Protein AF-A0A0S6XP53-F1 (afdb_monomer)

Mean predicted aligned error: 8.86 Å

Nearest PDB structures (foldseek):
  3esl-assembly2_B  TM=2.138E-01  e=2.787E+00  Saccharomyces cerevisiae
  3esl-assembly1_A  TM=2.179E-01  e=8.147E+00  Saccharomyces cerevisiae

Structure (mmCIF, N/CA/C/O backbone):
data_AF-A0A0S6XP53-F1
#
_entry.id   AF-A0A0S6XP53-F1
#
loop_
_atom_site.group_PDB
_atom_site.id
_atom_site.type_symbol
_atom_site.label_atom_id
_atom_site.label_alt_id
_atom_site.label_comp_id
_atom_site.label_asym_id
_atom_site.label_entity_id
_atom_site.label_seq_id
_atom_site.pdbx_PDB_ins_code
_atom_site.Cartn_x
_atom_site.Cartn_y
_atom_site.Cartn_z
_atom_site.occupancy
_atom_site.B_iso_or_equiv
_atom_site.auth_seq_id
_atom_site.auth_comp_id
_atom_site.auth_asym_id
_atom_site.auth_atom_id
_atom_site.pdbx_PDB_model_num
ATOM 1 N N . MET A 1 1 ? 25.745 11.189 -12.627 1.00 38.62 1 MET A N 1
ATOM 2 C CA . MET A 1 1 ? 24.618 11.029 -11.679 1.00 38.62 1 MET A CA 1
ATOM 3 C C . MET A 1 1 ? 23.789 12.317 -11.599 1.00 38.62 1 MET A C 1
ATOM 5 O O . MET A 1 1 ? 23.720 12.931 -10.546 1.00 38.62 1 MET A O 1
ATOM 9 N N . ALA A 1 2 ? 23.187 12.758 -12.709 1.00 33.94 2 ALA A N 1
ATOM 10 C CA . ALA A 1 2 ? 22.422 14.015 -12.768 1.00 33.94 2 ALA A CA 1
ATOM 11 C C . ALA A 1 2 ? 21.015 13.851 -13.392 1.00 33.94 2 ALA A C 1
ATOM 13 O O . ALA A 1 2 ? 20.334 14.842 -13.619 1.00 33.94 2 ALA A O 1
ATOM 14 N N . GLY A 1 3 ? 20.572 12.615 -13.671 1.00 41.78 3 GLY A N 1
ATOM 15 C CA . GLY A 1 3 ? 19.305 12.324 -14.363 1.00 41.78 3 GLY A CA 1
ATOM 16 C C . GLY A 1 3 ? 18.117 11.960 -13.462 1.00 41.78 3 GLY A C 1
ATOM 17 O O . GLY A 1 3 ? 16.976 12.075 -13.895 1.00 41.78 3 GLY A O 1
ATOM 18 N N . LEU A 1 4 ? 18.348 11.600 -12.193 1.00 48.84 4 LEU A N 1
ATOM 19 C CA . LEU A 1 4 ? 17.307 11.313 -11.185 1.00 48.84 4 LEU A CA 1
ATOM 20 C C . LEU A 1 4 ? 16.672 12.599 -10.607 1.00 48.84 4 LEU A C 1
ATOM 22 O O . LEU A 1 4 ? 16.323 12.673 -9.429 1.00 48.84 4 LEU A O 1
ATOM 26 N N . LEU A 1 5 ? 16.5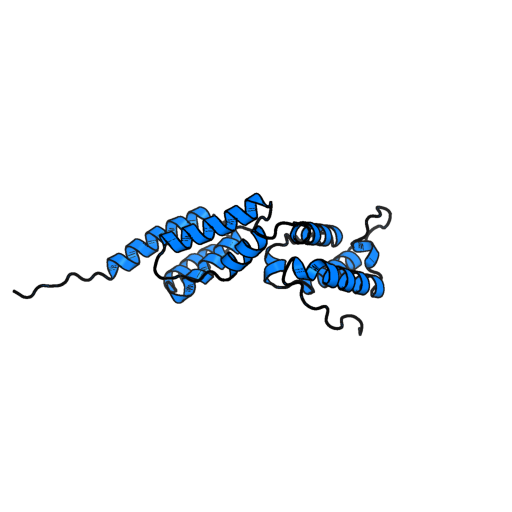51 13.648 -11.423 1.00 51.62 5 LEU A N 1
ATOM 27 C CA . LEU A 1 5 ? 15.902 14.902 -11.050 1.00 51.62 5 LEU A CA 1
ATOM 28 C C . LEU A 1 5 ? 14.385 14.676 -10.938 1.00 51.62 5 LEU A C 1
ATOM 30 O O . LEU A 1 5 ? 13.664 14.673 -11.929 1.00 51.62 5 LEU A O 1
ATOM 34 N N . ALA A 1 6 ? 13.947 14.453 -9.696 1.00 69.31 6 ALA A N 1
ATOM 35 C CA . ALA A 1 6 ? 12.596 14.634 -9.161 1.00 69.31 6 ALA A CA 1
ATOM 36 C C . ALA A 1 6 ? 11.434 14.146 -10.048 1.00 69.31 6 ALA A C 1
ATOM 38 O O . ALA A 1 6 ? 10.573 14.928 -10.449 1.00 69.31 6 ALA A O 1
ATOM 39 N N . ILE A 1 7 ? 11.349 12.836 -10.295 1.00 80.31 7 ILE A N 1
ATOM 40 C CA . ILE A 1 7 ? 10.066 12.251 -10.704 1.00 80.31 7 ILE A CA 1
ATOM 41 C C . ILE A 1 7 ? 9.092 12.469 -9.537 1.00 80.31 7 ILE A C 1
ATOM 43 O O . ILE A 1 7 ? 9.325 11.962 -8.434 1.00 80.31 7 ILE A O 1
ATOM 47 N N . GLU A 1 8 ? 8.035 13.256 -9.762 1.00 86.50 8 GLU A N 1
ATOM 48 C CA . GLU A 1 8 ? 6.941 13.409 -8.797 1.00 86.50 8 GLU A CA 1
ATOM 49 C C . GLU A 1 8 ? 6.426 12.020 -8.404 1.00 86.50 8 GLU A C 1
ATOM 51 O O . GLU A 1 8 ? 6.322 11.130 -9.247 1.00 86.50 8 GLU A O 1
ATOM 56 N N . LYS A 1 9 ? 6.139 11.798 -7.117 1.00 91.62 9 LYS A N 1
ATOM 57 C CA . LYS A 1 9 ? 5.668 10.481 -6.673 1.00 91.62 9 LYS A CA 1
ATOM 58 C C . LYS A 1 9 ? 4.311 10.174 -7.307 1.00 91.62 9 LYS A C 1
ATOM 60 O O . LYS A 1 9 ? 3.441 11.038 -7.284 1.00 91.62 9 LYS A O 1
ATOM 65 N N . LEU A 1 10 ? 4.111 8.945 -7.785 1.00 91.31 10 LEU A N 1
ATOM 66 C CA . LEU A 1 10 ? 2.784 8.448 -8.160 1.00 91.31 10 LEU A CA 1
ATOM 67 C C . LEU A 1 10 ? 1.922 8.390 -6.900 1.00 91.31 10 LEU A C 1
ATOM 69 O O . LEU A 1 10 ? 2.225 7.580 -6.019 1.00 91.31 10 LEU A O 1
ATOM 73 N N . LYS A 1 11 ? 0.905 9.251 -6.782 1.00 88.62 11 LYS A N 1
ATOM 74 C CA . LYS A 1 11 ? 0.017 9.260 -5.609 1.00 88.62 11 LYS A CA 1
ATOM 75 C C . LYS A 1 11 ? -1.201 8.387 -5.841 1.00 88.62 11 LYS A C 1
ATOM 77 O O . LYS A 1 11 ? -1.562 7.637 -4.945 1.00 88.62 11 LYS A O 1
ATOM 82 N N . GLY A 1 12 ? -1.747 8.429 -7.052 1.00 88.12 12 GLY A N 1
ATOM 83 C CA . GLY A 1 12 ? -2.920 7.654 -7.421 1.00 88.12 12 GLY A CA 1
ATOM 84 C C . GLY A 1 12 ? -3.038 7.398 -8.923 1.00 88.12 12 GLY A C 1
ATOM 85 O O . GLY A 1 12 ? -2.188 7.824 -9.709 1.00 88.12 12 GLY A O 1
ATOM 86 N N . PRO A 1 13 ? -4.103 6.698 -9.340 1.00 88.81 13 PRO A N 1
ATOM 87 C CA . PRO A 1 13 ? -4.385 6.396 -10.743 1.00 88.81 13 PRO A CA 1
ATOM 88 C C . PRO A 1 13 ? -4.496 7.624 -11.652 1.00 88.81 13 PRO A C 1
ATOM 90 O O . PRO A 1 13 ? -4.096 7.548 -12.810 1.00 88.81 13 PRO A O 1
ATOM 93 N N . ASP A 1 14 ? -4.967 8.760 -11.134 1.00 87.94 14 ASP A N 1
ATOM 94 C CA . ASP A 1 14 ? -5.104 10.001 -11.910 1.00 87.94 14 ASP A CA 1
ATOM 95 C C . ASP A 1 14 ? -3.752 10.550 -12.398 1.00 87.94 14 ASP A C 1
ATOM 97 O O . ASP A 1 14 ? -3.655 11.127 -13.483 1.00 87.94 14 ASP A O 1
ATOM 101 N N . ASP A 1 15 ? -2.678 10.305 -11.643 1.00 88.69 15 ASP A N 1
ATOM 102 C CA . ASP A 1 15 ? -1.323 10.740 -11.993 1.00 88.69 15 ASP A CA 1
ATOM 103 C C . ASP A 1 15 ? -0.672 9.838 -13.057 1.00 88.69 15 ASP A C 1
ATOM 105 O O . ASP A 1 15 ? 0.328 10.215 -13.681 1.00 88.69 15 ASP A O 1
ATOM 109 N N . TRP A 1 16 ? -1.215 8.634 -13.276 1.00 90.94 16 TRP A N 1
ATOM 110 C CA . TRP A 1 16 ? -0.581 7.575 -14.064 1.00 90.94 16 TRP A CA 1
ATOM 111 C C . TRP A 1 16 ? -0.181 7.984 -15.486 1.00 90.94 16 TRP A C 1
ATOM 113 O O . TRP A 1 16 ? 0.953 7.682 -15.874 1.00 90.94 16 TRP A O 1
ATOM 123 N N . PRO A 1 17 ? -1.018 8.673 -16.290 1.00 90.38 17 PRO A N 1
ATOM 124 C CA . PRO A 1 17 ? -0.651 9.000 -17.667 1.00 90.38 17 PRO A CA 1
ATOM 125 C C . PRO A 1 17 ? 0.613 9.863 -17.753 1.00 90.38 17 PRO A C 1
ATOM 127 O O . PRO A 1 17 ? 1.509 9.568 -18.542 1.00 90.38 17 PRO A O 1
ATOM 130 N N . LYS A 1 18 ? 0.721 10.892 -16.902 1.00 91.06 18 LYS A N 1
ATOM 131 C CA . LYS A 1 18 ? 1.890 11.784 -16.848 1.00 91.06 18 LYS A CA 1
ATOM 132 C C . LYS A 1 18 ? 3.078 11.084 -16.186 1.00 91.06 18 LYS A C 1
ATOM 134 O O . LYS A 1 18 ? 4.191 11.123 -16.708 1.00 91.06 18 LYS A O 1
ATOM 139 N N . TRP A 1 19 ? 2.843 10.423 -15.055 1.00 93.19 19 TRP A N 1
ATOM 140 C CA . TRP A 1 19 ? 3.888 9.755 -14.282 1.00 93.19 19 TRP A CA 1
ATOM 141 C C . TRP A 1 19 ? 4.571 8.638 -15.076 1.00 93.19 19 TRP A C 1
ATOM 143 O O . TRP A 1 19 ? 5.800 8.568 -15.127 1.00 93.19 19 TRP A O 1
ATOM 153 N N . SER A 1 20 ? 3.787 7.799 -15.758 1.00 92.94 20 SER A N 1
ATOM 154 C CA . SER A 1 20 ? 4.319 6.664 -16.517 1.00 92.94 20 SER A CA 1
ATOM 155 C C . SER A 1 20 ? 5.227 7.110 -17.665 1.00 92.94 20 SER A C 1
ATOM 157 O O . SER A 1 20 ? 6.262 6.487 -17.898 1.00 92.94 20 SER A O 1
ATOM 159 N N . GLN A 1 21 ? 4.917 8.231 -18.325 1.00 91.75 21 GLN A N 1
ATOM 160 C CA . GLN A 1 21 ? 5.786 8.826 -19.345 1.00 91.75 21 GLN A CA 1
ATOM 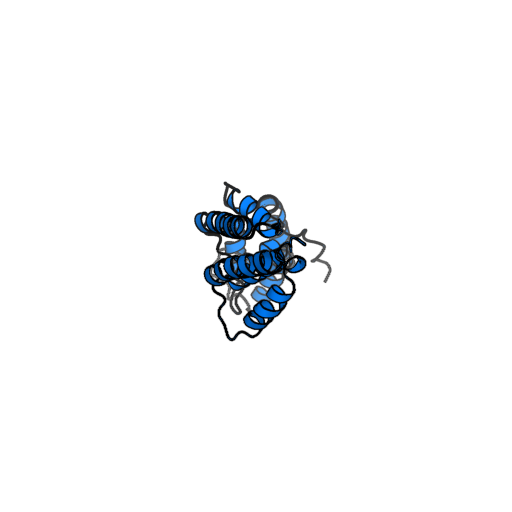161 C C . GLN A 1 21 ? 7.111 9.329 -18.758 1.00 91.75 21 GLN A C 1
ATOM 163 O O . GLN A 1 21 ? 8.168 9.120 -19.356 1.00 91.75 21 GLN A O 1
ATOM 168 N N . LEU A 1 22 ? 7.080 9.965 -17.580 1.00 92.19 22 LEU A N 1
ATOM 169 C CA . LEU A 1 22 ? 8.286 10.461 -16.908 1.00 92.19 22 LEU A CA 1
ATOM 170 C C . LEU A 1 22 ? 9.214 9.317 -16.491 1.00 92.19 22 LEU A C 1
ATOM 172 O O . LEU A 1 22 ? 10.417 9.384 -16.747 1.00 92.19 22 LEU A O 1
ATOM 176 N N . VAL A 1 23 ? 8.664 8.244 -15.917 1.00 92.88 23 VAL A N 1
ATOM 177 C CA . VAL A 1 23 ? 9.454 7.066 -15.532 1.00 92.88 23 VAL A CA 1
ATOM 178 C C . VAL A 1 23 ? 10.010 6.343 -16.753 1.00 92.88 23 VAL A C 1
ATOM 180 O O . VAL A 1 23 ? 11.190 6.003 -16.761 1.00 92.88 23 VAL A O 1
ATOM 183 N N . GLN A 1 24 ? 9.218 6.164 -17.815 1.00 92.25 24 GLN A N 1
ATOM 184 C CA . GLN A 1 24 ? 9.717 5.592 -19.071 1.00 92.25 24 GLN A CA 1
ATOM 185 C C . GLN A 1 24 ? 10.878 6.406 -19.641 1.00 92.25 24 GLN A C 1
ATOM 187 O O . GLN A 1 24 ? 11.891 5.834 -20.039 1.00 92.25 24 GLN A O 1
ATOM 192 N N . ARG A 1 25 ? 10.769 7.739 -19.639 1.00 91.00 25 ARG A N 1
ATOM 193 C CA . ARG A 1 25 ? 11.849 8.620 -20.090 1.00 91.00 25 ARG A CA 1
ATOM 194 C C . ARG A 1 25 ? 13.097 8.483 -19.219 1.00 91.00 25 ARG A C 1
ATOM 196 O O . ARG A 1 25 ? 14.189 8.410 -19.770 1.00 91.00 25 ARG A O 1
ATOM 203 N N . ALA A 1 26 ? 12.947 8.419 -17.897 1.00 90.31 26 ALA A N 1
ATOM 204 C CA . ALA A 1 26 ? 14.072 8.224 -16.984 1.00 90.31 26 ALA A CA 1
ATOM 205 C C . ALA A 1 26 ? 14.778 6.882 -17.231 1.00 90.31 26 ALA A C 1
ATOM 207 O O . ALA A 1 26 ? 15.997 6.847 -17.369 1.00 90.31 26 ALA A O 1
ATOM 208 N N . LEU A 1 27 ? 14.017 5.794 -17.386 1.00 91.38 27 LEU A N 1
ATOM 209 C CA . LEU A 1 27 ? 14.572 4.481 -17.716 1.00 91.38 27 LEU A CA 1
ATOM 210 C C . LEU A 1 27 ? 15.287 4.490 -19.071 1.00 91.38 27 LEU A C 1
ATOM 212 O O . LEU A 1 27 ? 16.364 3.919 -19.187 1.00 91.38 27 LEU A O 1
ATOM 216 N N . LEU A 1 28 ? 14.736 5.158 -20.089 1.00 90.56 28 LEU A N 1
ATOM 217 C CA . LEU A 1 28 ? 15.384 5.282 -21.400 1.00 90.56 28 LEU A CA 1
ATOM 218 C C . LEU A 1 28 ? 16.710 6.048 -21.329 1.00 90.56 28 LEU A C 1
ATOM 220 O O . LEU A 1 28 ? 17.678 5.624 -21.953 1.00 90.56 28 LEU A O 1
ATOM 224 N N . VAL A 1 29 ? 16.769 7.141 -20.562 1.00 89.56 29 VAL A N 1
ATOM 225 C CA . VAL A 1 29 ? 18.002 7.926 -20.360 1.00 89.56 29 VAL A CA 1
ATOM 226 C C . VAL A 1 29 ? 19.091 7.094 -19.680 1.00 89.56 29 VAL A C 1
ATOM 228 O O . VAL A 1 29 ? 20.259 7.216 -20.036 1.00 89.56 29 VAL A O 1
ATOM 231 N N . GLU A 1 30 ? 18.712 6.216 -18.753 1.00 88.38 30 GLU A N 1
ATOM 232 C CA . GLU A 1 30 ? 19.632 5.308 -18.057 1.00 88.38 30 GLU A CA 1
ATOM 233 C C . GLU A 1 30 ? 19.926 4.013 -18.851 1.00 88.38 30 GLU A C 1
ATOM 235 O O . GLU A 1 30 ? 20.635 3.138 -18.363 1.00 88.38 30 GLU A O 1
ATOM 240 N N . GLY A 1 31 ? 19.382 3.850 -20.068 1.00 88.00 31 GLY A N 1
ATOM 241 C CA . GLY A 1 31 ? 19.543 2.634 -20.884 1.00 88.00 31 GLY A CA 1
ATOM 242 C C . GLY A 1 31 ? 18.711 1.425 -20.419 1.00 88.00 31 GLY A C 1
ATOM 243 O O . GLY A 1 31 ? 18.805 0.341 -20.990 1.00 88.00 31 GLY A O 1
ATOM 244 N N . LEU A 1 32 ? 17.838 1.615 -19.430 1.00 90.62 32 LEU A N 1
ATOM 245 C CA . LEU A 1 32 ? 17.025 0.599 -18.749 1.00 90.62 32 LEU A CA 1
ATOM 246 C C . LEU A 1 32 ? 15.618 0.425 -19.346 1.00 90.62 32 LEU A C 1
ATOM 248 O O . LEU A 1 32 ? 14.775 -0.274 -18.786 1.00 90.62 32 LEU A O 1
ATOM 252 N N . GLY A 1 33 ? 15.317 1.065 -20.480 1.00 87.88 33 GLY A N 1
ATOM 253 C CA . GLY A 1 33 ? 13.997 0.960 -21.119 1.00 87.88 33 GLY A CA 1
ATOM 254 C C . GLY A 1 33 ? 13.612 -0.476 -21.504 1.00 87.88 33 GLY A C 1
ATOM 255 O O . GLY A 1 33 ? 12.426 -0.809 -21.550 1.00 87.88 33 GLY A O 1
ATOM 256 N N . HIS A 1 34 ? 14.606 -1.338 -21.733 1.00 87.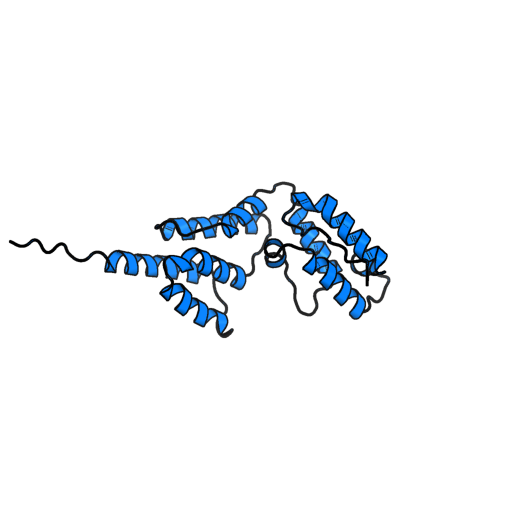50 34 HIS A N 1
ATOM 257 C CA . HIS A 1 34 ? 14.414 -2.752 -22.044 1.00 87.50 34 HIS A CA 1
ATOM 258 C C . HIS A 1 34 ? 13.787 -3.533 -20.871 1.00 87.50 34 HIS A C 1
ATOM 260 O O . HIS A 1 34 ? 12.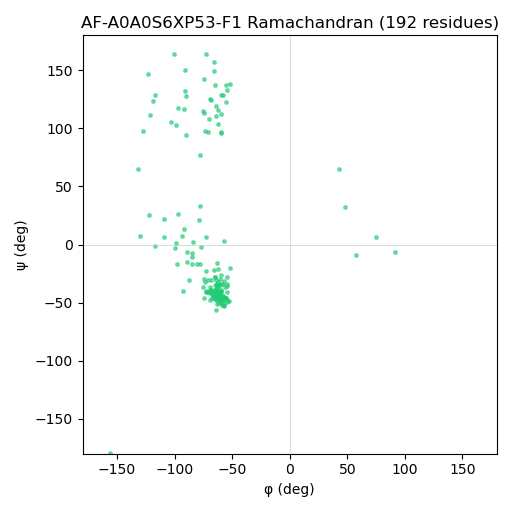893 -4.340 -21.117 1.00 87.50 34 HIS A O 1
ATOM 266 N N . CYS A 1 35 ? 14.112 -3.188 -19.616 1.00 88.81 35 CYS A N 1
ATOM 267 C CA . CYS A 1 35 ? 13.627 -3.876 -18.408 1.00 88.81 35 CYS A CA 1
ATOM 268 C C . CYS A 1 35 ? 12.099 -3.792 -18.207 1.00 88.81 35 CYS A C 1
ATOM 270 O O . CYS A 1 35 ? 11.524 -4.535 -17.416 1.00 88.81 35 CYS A O 1
ATOM 272 N N . ILE A 1 36 ? 11.410 -2.875 -18.899 1.00 88.44 36 ILE A N 1
ATOM 273 C CA . ILE A 1 36 ? 9.938 -2.761 -18.883 1.00 88.44 36 ILE A CA 1
ATOM 274 C C . ILE A 1 36 ? 9.297 -3.005 -20.257 1.00 88.44 36 ILE A C 1
ATOM 276 O O . ILE A 1 36 ? 8.067 -2.967 -20.390 1.00 88.44 36 ILE A O 1
ATOM 280 N N . ALA A 1 37 ? 10.106 -3.255 -21.290 1.00 83.50 37 ALA A N 1
ATOM 281 C CA . ALA A 1 37 ? 9.642 -3.443 -22.655 1.00 83.50 37 ALA A CA 1
ATOM 282 C C . ALA A 1 37 ? 8.926 -4.792 -22.843 1.00 83.50 37 ALA A C 1
ATOM 284 O O . ALA A 1 37 ? 8.987 -5.711 -22.024 1.00 83.50 37 ALA A O 1
ATOM 285 N N . ARG A 1 38 ? 8.181 -4.917 -23.950 1.00 61.62 38 ARG A N 1
ATOM 286 C CA . ARG A 1 38 ? 7.435 -6.146 -24.265 1.00 61.62 38 ARG A CA 1
ATOM 287 C C . ARG A 1 38 ? 8.290 -7.259 -24.887 1.00 61.62 38 ARG A C 1
ATOM 289 O O . ARG A 1 38 ? 7.817 -8.397 -24.881 1.00 61.62 38 ARG A O 1
ATOM 296 N N . SER A 1 39 ? 9.486 -6.957 -25.394 1.00 54.66 39 SER A N 1
ATOM 297 C CA . SER A 1 39 ? 10.268 -7.901 -26.202 1.00 54.66 39 SER A CA 1
ATOM 298 C C . SER A 1 39 ? 10.921 -9.021 -25.384 1.00 54.66 39 SER A C 1
ATOM 300 O O . SER A 1 39 ? 11.381 -8.762 -24.278 1.00 54.66 39 SER A O 1
ATOM 302 N N . PRO A 1 40 ? 10.978 -10.254 -25.923 1.00 46.41 40 PRO A N 1
ATOM 303 C CA . PRO A 1 40 ? 11.541 -11.429 -25.254 1.00 46.41 40 PRO A CA 1
ATOM 304 C C . PRO A 1 40 ? 13.039 -11.658 -25.540 1.00 46.41 40 PRO A C 1
ATOM 306 O O . PRO A 1 40 ? 13.528 -12.758 -25.326 1.00 46.41 40 PRO A O 1
ATOM 309 N N . THR A 1 41 ? 13.756 -10.682 -26.102 1.00 51.53 41 THR A N 1
ATOM 310 C CA . THR A 1 41 ? 15.024 -10.937 -26.816 1.00 51.53 41 THR A CA 1
ATOM 311 C C . THR A 1 41 ? 16.287 -10.448 -26.113 1.00 51.53 41 THR A C 1
ATOM 313 O O . THR A 1 41 ? 17.352 -10.495 -26.719 1.00 51.53 41 THR A O 1
ATOM 316 N N . VAL A 1 42 ? 16.197 -9.950 -24.883 1.00 55.94 42 VAL A N 1
ATOM 317 C CA . VAL A 1 42 ? 17.373 -9.507 -24.128 1.00 55.94 42 VAL A CA 1
ATOM 318 C C . VAL A 1 42 ? 17.441 -10.363 -22.873 1.00 55.94 42 VAL A C 1
ATOM 320 O O . VAL A 1 42 ? 16.458 -10.438 -22.141 1.00 55.94 42 VAL A O 1
ATOM 323 N N . ASP A 1 43 ? 18.569 -11.042 -22.660 1.00 56.19 43 ASP A N 1
ATOM 324 C CA . ASP A 1 43 ? 18.923 -11.542 -21.332 1.00 56.19 43 ASP A CA 1
ATOM 325 C C . ASP A 1 43 ? 19.012 -10.314 -20.426 1.00 56.19 43 ASP A C 1
ATOM 327 O O . ASP A 1 43 ? 20.002 -9.579 -20.451 1.00 56.19 43 ASP A O 1
ATOM 331 N N . ASP A 1 44 ? 17.925 -10.027 -19.708 1.00 61.06 44 ASP A N 1
ATOM 332 C CA . ASP A 1 44 ? 17.862 -8.896 -18.795 1.00 61.06 44 ASP A CA 1
ATOM 333 C C . ASP A 1 44 ? 18.956 -9.099 -17.740 1.00 61.06 44 ASP A C 1
ATOM 335 O O . ASP A 1 44 ? 18.916 -10.027 -16.926 1.00 61.06 44 ASP A O 1
ATOM 339 N N . SER A 1 45 ? 19.974 -8.238 -17.772 1.00 75.56 45 SER A N 1
ATOM 340 C CA . SER A 1 45 ? 21.006 -8.210 -16.744 1.00 75.56 45 SER A CA 1
ATOM 341 C C . SER A 1 45 ? 20.324 -8.029 -15.389 1.00 75.56 45 SER A C 1
ATOM 343 O O . SER A 1 45 ? 19.632 -7.034 -15.172 1.00 75.56 45 SER A O 1
ATOM 345 N N . ALA A 1 46 ? 20.542 -8.957 -14.452 1.00 82.00 46 ALA A N 1
ATOM 346 C CA . ALA A 1 46 ? 19.956 -8.881 -13.109 1.00 82.00 46 ALA A CA 1
ATOM 347 C C . ALA A 1 46 ? 20.277 -7.547 -12.403 1.00 82.00 46 ALA A C 1
ATOM 349 O O . ALA A 1 46 ? 19.498 -7.063 -11.584 1.00 82.00 46 ALA A O 1
ATOM 350 N N . LEU A 1 47 ? 21.412 -6.926 -12.745 1.00 85.00 47 LEU A N 1
ATOM 351 C CA . LEU A 1 47 ? 21.798 -5.610 -12.246 1.00 85.00 47 LEU A CA 1
ATOM 352 C C . LEU A 1 47 ? 20.943 -4.479 -12.839 1.00 85.00 47 LEU A C 1
ATOM 354 O O . LEU A 1 47 ? 20.594 -3.541 -12.122 1.00 85.00 47 LEU A O 1
ATOM 358 N N . ASP A 1 48 ? 20.627 -4.545 -14.130 1.00 89.25 48 ASP A N 1
ATOM 359 C CA . ASP A 1 48 ? 19.818 -3.529 -14.807 1.00 89.25 48 ASP A CA 1
ATOM 360 C C . ASP A 1 48 ? 18.354 -3.632 -14.381 1.00 89.25 48 ASP A C 1
ATOM 362 O O . ASP A 1 48 ? 17.735 -2.615 -14.062 1.00 89.25 48 ASP A O 1
ATOM 366 N N . ASP A 1 49 ? 17.843 -4.855 -14.234 1.00 88.00 49 ASP A N 1
ATOM 367 C CA . ASP A 1 49 ? 16.511 -5.101 -13.688 1.00 88.00 49 ASP A CA 1
ATOM 368 C C . ASP A 1 49 ? 16.391 -4.591 -12.237 1.00 88.00 49 ASP A C 1
ATOM 370 O O . ASP A 1 49 ? 15.451 -3.861 -11.912 1.00 88.00 49 ASP A O 1
ATOM 374 N N . ALA A 1 50 ? 17.399 -4.834 -11.387 1.00 88.38 50 ALA A N 1
ATOM 375 C CA . ALA A 1 50 ? 17.456 -4.292 -10.025 1.00 88.38 50 ALA A CA 1
ATOM 376 C C . ALA A 1 50 ? 17.460 -2.752 -9.984 1.00 88.38 50 ALA A C 1
ATOM 378 O O . ALA A 1 50 ? 16.773 -2.142 -9.157 1.00 88.38 50 ALA A O 1
ATOM 379 N N . LYS A 1 51 ? 18.201 -2.096 -10.887 1.00 90.44 51 LYS A N 1
ATOM 380 C CA . LYS A 1 51 ? 18.199 -0.627 -10.998 1.00 90.44 51 LYS A CA 1
ATOM 381 C C . LYS A 1 51 ? 16.849 -0.102 -11.477 1.00 90.44 51 LYS A C 1
ATOM 383 O O . LYS A 1 51 ? 16.338 0.865 -10.910 1.00 90.44 51 LYS A O 1
ATOM 388 N N . ALA A 1 52 ? 16.261 -0.734 -12.490 1.00 91.00 52 ALA A N 1
ATOM 389 C CA . ALA A 1 52 ? 14.960 -0.349 -13.020 1.00 91.00 52 ALA A CA 1
ATOM 390 C C . ALA A 1 52 ? 13.864 -0.492 -11.954 1.00 91.00 52 ALA A C 1
ATOM 392 O O . ALA A 1 52 ? 13.073 0.433 -11.758 1.00 91.00 52 ALA A O 1
ATOM 393 N N . LEU A 1 53 ? 13.869 -1.596 -11.200 1.00 90.81 53 LEU A N 1
ATOM 394 C CA . LEU A 1 53 ? 13.005 -1.802 -10.037 1.00 90.81 53 LEU A CA 1
ATOM 395 C C . LEU A 1 53 ? 13.139 -0.677 -9.022 1.00 90.81 53 LEU A C 1
ATOM 397 O O . LEU A 1 53 ? 12.127 -0.122 -8.596 1.00 90.81 53 LEU A O 1
ATOM 401 N N . LEU A 1 54 ? 14.369 -0.317 -8.649 1.00 89.12 54 LEU A N 1
ATOM 402 C CA . LEU A 1 54 ? 14.614 0.743 -7.679 1.00 89.12 54 LEU A CA 1
ATOM 403 C C . LEU A 1 54 ? 14.061 2.088 -8.165 1.00 89.12 54 LEU A C 1
ATOM 405 O O . LEU A 1 54 ? 13.413 2.793 -7.391 1.00 89.12 54 LEU A O 1
ATOM 409 N N . ILE A 1 55 ? 14.267 2.437 -9.437 1.00 90.50 55 ILE A N 1
ATOM 410 C CA . ILE A 1 55 ? 13.737 3.673 -10.033 1.00 90.50 55 ILE A CA 1
ATOM 411 C C . ILE A 1 55 ? 12.204 3.675 -9.989 1.00 90.50 55 ILE A C 1
ATOM 413 O O . ILE A 1 55 ? 11.609 4.625 -9.482 1.00 90.50 55 ILE A O 1
ATOM 417 N N . ILE A 1 56 ? 11.560 2.602 -10.457 1.00 92.69 56 ILE A N 1
ATOM 418 C CA . ILE A 1 56 ? 10.094 2.490 -10.507 1.00 92.69 56 ILE A CA 1
ATOM 419 C C . ILE A 1 56 ? 9.500 2.529 -9.094 1.00 92.69 56 ILE A C 1
ATOM 421 O O . ILE A 1 56 ? 8.603 3.326 -8.814 1.00 92.69 56 ILE A O 1
ATOM 425 N N . HIS A 1 57 ? 10.012 1.691 -8.190 1.00 91.06 57 HIS A N 1
ATOM 426 C CA . HIS A 1 57 ? 9.504 1.569 -6.827 1.00 91.06 57 HIS A CA 1
ATOM 427 C C . HIS A 1 57 ? 9.709 2.866 -6.042 1.00 91.06 57 HIS A C 1
ATOM 429 O O . HIS A 1 57 ? 8.778 3.368 -5.410 1.00 91.06 57 HIS A O 1
ATOM 435 N N . SER A 1 58 ? 10.904 3.462 -6.118 1.00 89.75 58 SER A N 1
ATOM 436 C CA . SER A 1 58 ? 11.185 4.723 -5.431 1.00 89.75 58 SER A CA 1
ATOM 437 C C . SER A 1 58 ? 10.351 5.879 -5.978 1.00 89.75 58 SER A C 1
ATOM 439 O O . SER A 1 58 ? 10.034 6.776 -5.208 1.00 89.75 58 SER A O 1
ATOM 441 N N . ALA A 1 59 ? 9.931 5.865 -7.243 1.00 91.75 59 ALA A N 1
ATOM 442 C CA . ALA A 1 59 ? 9.054 6.887 -7.815 1.00 91.75 59 ALA A CA 1
ATOM 443 C C . ALA A 1 59 ? 7.568 6.744 -7.410 1.00 91.75 59 ALA A C 1
ATOM 445 O O . ALA A 1 59 ? 6.760 7.599 -7.768 1.00 91.75 59 ALA A O 1
ATOM 446 N N . CYS A 1 60 ? 7.190 5.719 -6.643 1.00 91.38 60 CYS A N 1
ATOM 447 C CA . CYS A 1 60 ? 5.837 5.558 -6.100 1.00 91.38 60 CYS A CA 1
ATOM 448 C C . CYS A 1 60 ? 5.695 6.216 -4.714 1.00 91.38 60 CYS A C 1
ATOM 450 O O . CYS A 1 60 ? 6.665 6.290 -3.953 1.00 91.38 60 CYS A O 1
ATOM 452 N N . SER A 1 61 ? 4.496 6.694 -4.363 1.00 90.44 61 SER A N 1
ATOM 453 C CA . SER A 1 61 ? 4.191 7.095 -2.983 1.00 90.44 61 SER A CA 1
ATOM 454 C C . SER A 1 61 ? 4.218 5.875 -2.046 1.00 90.44 61 SER A C 1
ATOM 456 O O . SER A 1 61 ? 4.009 4.751 -2.512 1.00 90.44 61 SER A O 1
ATOM 458 N N . PRO A 1 62 ? 4.427 6.056 -0.727 1.00 86.75 62 PRO A N 1
ATOM 459 C CA . PRO A 1 62 ? 4.332 4.953 0.231 1.00 86.75 62 PRO A CA 1
ATOM 460 C C . PRO A 1 62 ? 2.990 4.211 0.169 1.00 86.75 62 PRO A C 1
ATOM 462 O O . PRO A 1 62 ? 2.953 2.999 0.360 1.00 86.75 62 PRO A O 1
ATOM 465 N N . ASP A 1 63 ? 1.898 4.919 -0.126 1.00 85.56 63 ASP A N 1
ATOM 466 C CA . ASP A 1 63 ? 0.560 4.330 -0.202 1.00 85.56 63 ASP A CA 1
ATOM 467 C C . ASP A 1 63 ? 0.417 3.429 -1.429 1.00 85.56 63 ASP A C 1
ATOM 469 O O . ASP A 1 63 ? -0.107 2.325 -1.309 1.00 85.56 63 ASP A O 1
ATOM 473 N N . ILE A 1 64 ? 0.954 3.832 -2.583 1.00 87.75 64 ILE A N 1
ATOM 474 C CA . ILE A 1 64 ? 0.985 2.971 -3.771 1.00 87.75 64 ILE A CA 1
ATOM 475 C C . ILE A 1 64 ? 1.955 1.806 -3.576 1.00 87.75 64 ILE A C 1
ATOM 477 O O . ILE A 1 64 ? 1.618 0.683 -3.931 1.00 87.75 64 ILE A O 1
ATOM 481 N N . GLN A 1 65 ? 3.122 2.030 -2.962 1.00 88.06 65 GLN A N 1
ATOM 482 C CA . GLN A 1 65 ? 4.098 0.965 -2.688 1.00 88.06 65 GLN A CA 1
ATOM 483 C C . GLN A 1 65 ? 3.493 -0.187 -1.876 1.00 88.06 65 GLN A C 1
ATOM 485 O O . GLN A 1 65 ? 3.804 -1.342 -2.145 1.00 88.06 65 GLN A O 1
ATOM 490 N N . ARG A 1 66 ? 2.587 0.102 -0.931 1.00 84.19 66 ARG A N 1
ATOM 491 C CA . ARG A 1 66 ? 1.885 -0.926 -0.138 1.00 84.19 66 ARG A CA 1
ATOM 492 C C . ARG A 1 66 ? 0.949 -1.818 -0.954 1.00 84.19 66 ARG A C 1
ATOM 494 O O . ARG A 1 66 ? 0.646 -2.920 -0.507 1.00 84.19 66 ARG A O 1
ATOM 501 N N . LEU A 1 67 ? 0.500 -1.359 -2.121 1.00 84.50 67 LEU A N 1
ATOM 502 C CA . LEU A 1 67 ? -0.320 -2.147 -3.045 1.00 84.50 67 LEU A CA 1
ATOM 503 C C . LEU A 1 67 ? 0.527 -3.029 -3.973 1.00 84.50 67 LEU A C 1
ATOM 505 O O . LEU A 1 67 ? -0.014 -3.874 -4.685 1.00 84.50 67 LEU A O 1
ATOM 509 N N . LEU A 1 68 ? 1.847 -2.831 -3.999 1.00 84.69 68 LEU A N 1
ATOM 510 C CA . LEU A 1 68 ? 2.754 -3.565 -4.871 1.00 84.69 68 LEU A CA 1
ATOM 511 C C . LEU A 1 68 ? 3.275 -4.809 -4.162 1.00 84.69 68 LEU A C 1
ATOM 513 O O . LEU A 1 68 ? 3.776 -4.762 -3.041 1.00 84.69 68 LEU A O 1
ATOM 517 N N . THR A 1 69 ? 3.228 -5.936 -4.861 1.00 78.69 69 THR A N 1
ATOM 518 C CA . THR A 1 69 ? 3.843 -7.173 -4.385 1.00 78.69 69 THR A CA 1
ATOM 519 C C . THR A 1 69 ? 5.279 -7.231 -4.898 1.00 78.69 69 THR A C 1
ATOM 521 O O . THR A 1 69 ? 5.524 -7.684 -6.020 1.00 78.69 69 THR A O 1
ATOM 524 N N . VAL A 1 70 ? 6.225 -6.763 -4.078 1.00 72.81 70 VAL A N 1
ATOM 525 C CA . VAL A 1 70 ? 7.669 -6.838 -4.352 1.00 72.81 70 VAL A CA 1
ATOM 526 C C . VAL A 1 70 ? 8.292 -7.961 -3.519 1.00 72.81 70 VAL A C 1
ATOM 528 O O . VAL A 1 70 ? 8.460 -7.854 -2.309 1.00 72.81 70 VAL A O 1
ATOM 531 N N . ARG A 1 71 ? 8.614 -9.066 -4.184 1.00 72.06 71 ARG A N 1
ATOM 532 C CA . ARG A 1 71 ? 9.397 -10.212 -3.683 1.00 72.06 71 ARG A CA 1
ATOM 533 C C . ARG A 1 71 ? 10.844 -10.144 -4.183 1.00 72.06 71 ARG A C 1
ATOM 535 O O . ARG A 1 71 ? 11.095 -9.473 -5.182 1.00 72.06 71 ARG A O 1
ATOM 542 N N . GLU A 1 72 ? 11.750 -10.907 -3.565 1.00 61.62 72 GLU A N 1
ATOM 543 C CA . GLU A 1 72 ? 13.200 -10.952 -3.868 1.00 61.62 72 GLU A CA 1
ATOM 544 C C . GLU A 1 72 ? 13.556 -11.191 -5.351 1.00 61.62 72 GLU A C 1
ATOM 546 O O . GLU A 1 72 ? 14.644 -10.829 -5.783 1.00 61.62 72 GLU A O 1
ATOM 551 N N . HIS A 1 73 ? 12.635 -11.735 -6.153 1.00 65.19 73 HIS A N 1
ATOM 552 C CA . HIS A 1 73 ? 12.823 -11.997 -7.589 1.00 65.19 73 HIS A CA 1
ATOM 553 C C . HIS A 1 73 ? 11.789 -11.293 -8.481 1.00 65.19 73 HIS A C 1
ATOM 555 O O . HIS A 1 73 ? 11.444 -11.772 -9.562 1.00 65.19 73 HIS A O 1
ATOM 561 N N . THR A 1 74 ? 11.211 -10.187 -8.016 1.00 79.19 74 THR A N 1
ATOM 562 C CA . THR A 1 74 ? 10.219 -9.452 -8.813 1.00 79.19 74 THR A CA 1
ATOM 563 C C . THR A 1 74 ? 10.921 -8.695 -9.915 1.00 79.19 74 THR A C 1
ATOM 565 O O . THR A 1 74 ? 11.606 -7.741 -9.600 1.00 79.19 74 THR A O 1
ATOM 568 N N . ALA A 1 75 ? 10.701 -9.062 -11.176 1.00 86.25 75 ALA A N 1
ATOM 569 C CA . ALA A 1 75 ? 11.254 -8.315 -12.302 1.00 86.25 75 ALA A CA 1
ATOM 570 C C . ALA A 1 75 ? 10.664 -6.895 -12.417 1.00 86.25 75 ALA A C 1
ATOM 572 O O . ALA A 1 75 ? 9.472 -6.694 -12.133 1.00 86.25 75 ALA A O 1
ATOM 573 N N . ALA A 1 76 ? 11.433 -5.925 -12.924 1.00 89.56 76 ALA A N 1
ATOM 574 C CA . ALA A 1 76 ? 10.978 -4.547 -13.164 1.00 89.56 76 ALA A CA 1
ATOM 575 C C . ALA A 1 76 ? 9.716 -4.514 -14.031 1.00 89.56 76 ALA A C 1
ATOM 577 O O . ALA A 1 76 ? 8.747 -3.806 -13.740 1.00 89.56 76 ALA A O 1
ATOM 578 N N . ARG A 1 77 ? 9.675 -5.370 -15.055 1.00 89.94 77 ARG A N 1
ATOM 579 C CA . ARG A 1 77 ? 8.507 -5.564 -15.917 1.00 89.94 77 ARG A CA 1
ATOM 580 C C . ARG A 1 77 ? 7.267 -6.020 -15.153 1.00 89.94 77 ARG A C 1
ATOM 582 O O . ARG A 1 77 ? 6.157 -5.600 -15.482 1.00 89.94 77 ARG A O 1
ATOM 589 N N . SER A 1 78 ? 7.429 -6.899 -14.168 1.00 88.75 78 SER A N 1
ATOM 590 C CA . SER A 1 78 ? 6.321 -7.388 -13.343 1.00 88.75 78 SER A CA 1
ATOM 591 C C . SER A 1 78 ? 5.769 -6.270 -12.467 1.00 88.75 78 SER A C 1
ATOM 593 O O . SER A 1 78 ? 4.552 -6.095 -12.412 1.00 88.75 78 SER A O 1
ATOM 595 N N . LEU A 1 79 ? 6.646 -5.459 -11.869 1.00 90.56 79 LEU A N 1
ATOM 596 C CA . LEU A 1 79 ? 6.248 -4.270 -11.114 1.00 90.56 79 LEU A CA 1
ATOM 597 C C . LEU A 1 79 ? 5.510 -3.254 -12.001 1.00 90.56 79 LEU A C 1
ATOM 599 O O . LEU A 1 79 ? 4.441 -2.765 -11.639 1.00 90.56 79 LEU A O 1
ATOM 603 N N . TRP A 1 80 ? 6.031 -2.997 -13.203 1.00 92.50 80 TRP A N 1
ATOM 604 C CA . TRP A 1 80 ? 5.411 -2.102 -14.182 1.00 92.50 80 TRP A CA 1
ATOM 605 C C . TRP A 1 80 ? 4.004 -2.558 -14.593 1.00 92.50 80 TRP A C 1
ATOM 607 O O . TRP A 1 80 ? 3.082 -1.749 -14.712 1.00 92.50 80 TRP A O 1
ATOM 617 N N . LYS A 1 81 ? 3.816 -3.871 -14.788 1.00 89.56 81 LYS A N 1
ATOM 618 C CA . LYS A 1 81 ? 2.500 -4.459 -15.074 1.00 89.56 81 LYS A CA 1
ATOM 619 C C . LYS A 1 81 ? 1.535 -4.295 -13.901 1.00 89.56 81 LYS A C 1
ATOM 621 O O . LYS A 1 81 ? 0.394 -3.923 -14.150 1.00 89.56 81 LYS A O 1
ATOM 626 N N . GLN A 1 82 ? 1.976 -4.543 -12.664 1.00 88.19 82 GLN A N 1
ATOM 627 C CA . GLN A 1 82 ? 1.141 -4.346 -11.471 1.00 88.19 82 GLN A CA 1
ATOM 628 C C . GLN A 1 82 ? 0.654 -2.898 -11.376 1.00 88.19 82 GLN A C 1
ATOM 630 O O . GLN A 1 82 ? -0.546 -2.666 -11.273 1.00 88.19 82 GLN A O 1
ATOM 635 N N . LEU A 1 83 ? 1.567 -1.931 -11.507 1.00 90.75 83 LEU A N 1
ATOM 636 C CA . LEU A 1 83 ? 1.232 -0.507 -11.483 1.00 90.75 83 LEU A CA 1
ATOM 637 C C . LEU A 1 83 ? 0.222 -0.131 -12.567 1.00 90.75 83 LEU A C 1
ATOM 639 O O . LEU A 1 83 ? -0.766 0.539 -12.284 1.00 90.75 83 LEU A O 1
ATOM 643 N N . ARG A 1 84 ? 0.419 -0.628 -13.793 1.00 89.19 84 ARG A N 1
ATOM 644 C CA . ARG A 1 84 ? -0.560 -0.431 -14.859 1.00 89.19 84 ARG A CA 1
ATOM 645 C C . ARG A 1 84 ? -1.920 -1.006 -14.470 1.00 89.19 84 ARG A C 1
ATOM 647 O O . ARG A 1 84 ? -2.909 -0.310 -14.617 1.00 89.19 84 ARG A O 1
ATOM 654 N N . THR A 1 85 ? -1.991 -2.234 -13.962 1.00 85.00 85 THR A N 1
ATOM 655 C CA . THR A 1 85 ? -3.264 -2.853 -13.551 1.00 85.00 85 THR A CA 1
ATOM 656 C C . THR A 1 85 ? -3.973 -2.061 -12.455 1.00 85.00 85 THR A C 1
ATOM 658 O O . THR A 1 85 ? -5.194 -1.923 -12.499 1.00 85.00 85 THR A O 1
ATOM 661 N N . ILE A 1 86 ? -3.222 -1.536 -11.488 1.00 85.88 86 ILE A N 1
ATOM 662 C CA . ILE A 1 86 ? -3.754 -0.691 -10.417 1.00 85.88 86 ILE A CA 1
ATOM 663 C C . ILE A 1 86 ? -4.322 0.603 -11.024 1.00 85.88 86 ILE A C 1
ATOM 665 O O . ILE A 1 86 ? -5.456 0.976 -10.738 1.00 85.88 86 ILE A O 1
ATOM 669 N N . CYS A 1 87 ? -3.586 1.251 -11.927 1.00 86.50 87 CYS A N 1
ATOM 670 C CA . CYS A 1 87 ? -3.943 2.574 -12.441 1.00 86.50 87 CYS A CA 1
ATOM 671 C C . CYS A 1 87 ? -4.862 2.601 -13.685 1.00 86.50 87 CYS A C 1
ATOM 673 O O . CYS A 1 87 ? -5.420 3.649 -13.985 1.00 86.50 87 CYS A O 1
ATOM 675 N N . ASP A 1 88 ? -5.046 1.496 -14.419 1.00 78.19 88 ASP A N 1
ATOM 676 C CA . ASP A 1 88 ? -5.849 1.433 -15.666 1.00 78.19 88 ASP A CA 1
ATOM 677 C C . ASP A 1 88 ? -7.360 1.223 -15.396 1.00 78.19 88 ASP A C 1
ATOM 679 O O . ASP A 1 88 ? -8.195 1.282 -16.303 1.00 78.19 88 ASP A O 1
ATOM 683 N N . ARG A 1 89 ? -7.763 0.973 -14.141 1.00 65.81 89 ARG A N 1
ATOM 684 C CA . ARG A 1 89 ? -9.168 0.705 -13.787 1.00 65.81 89 ARG A CA 1
ATOM 685 C C . ARG A 1 89 ? -9.999 1.991 -13.843 1.00 65.81 89 ARG A C 1
ATOM 687 O O . ARG A 1 89 ? -10.070 2.741 -12.878 1.00 65.81 89 ARG A O 1
ATOM 694 N N . LYS A 1 90 ? -10.695 2.179 -14.971 1.00 62.09 90 LYS A N 1
ATOM 695 C CA . LYS A 1 90 ? -11.589 3.308 -15.327 1.00 62.09 90 LYS A CA 1
ATOM 696 C C . LYS A 1 90 ? -12.769 3.590 -14.369 1.00 62.09 90 LYS A C 1
ATOM 698 O O . LYS A 1 90 ? -13.556 4.488 -14.643 1.00 62.09 90 LYS A O 1
ATOM 703 N N . ALA A 1 91 ? -12.893 2.859 -13.264 1.00 59.09 91 ALA A N 1
ATOM 704 C CA . ALA A 1 91 ? -13.835 3.123 -12.179 1.00 59.09 91 ALA A CA 1
ATOM 705 C C . ALA A 1 91 ? -13.040 3.163 -10.864 1.00 59.09 91 ALA A C 1
ATOM 707 O O . ALA A 1 91 ? -12.681 2.121 -10.313 1.00 59.09 91 ALA A O 1
ATOM 708 N N . LEU A 1 92 ? -12.700 4.370 -10.399 1.00 71.50 92 LEU A N 1
ATOM 709 C CA . LEU A 1 92 ? -11.804 4.609 -9.255 1.00 71.50 92 LEU A CA 1
ATOM 710 C C . LEU A 1 92 ? -12.473 4.425 -7.886 1.00 71.50 92 LEU A C 1
ATOM 712 O O . LEU A 1 92 ? -11.983 4.935 -6.881 1.00 71.50 92 LEU A O 1
ATOM 716 N N . ASP A 1 93 ? -13.575 3.682 -7.820 1.00 82.81 93 ASP A N 1
ATOM 717 C CA . ASP A 1 93 ? -14.285 3.421 -6.564 1.00 82.81 93 ASP A CA 1
ATOM 718 C C . ASP A 1 93 ? -13.410 2.634 -5.582 1.00 82.81 93 ASP A C 1
ATOM 720 O O . ASP A 1 93 ? -13.417 2.908 -4.385 1.00 82.81 93 ASP A O 1
ATOM 724 N N . TRP A 1 94 ? -12.567 1.729 -6.092 1.00 87.56 94 TRP A N 1
ATOM 725 C CA . TRP A 1 94 ? -11.574 1.031 -5.277 1.00 87.56 94 TRP A CA 1
ATOM 726 C C . TRP A 1 94 ? -10.515 1.977 -4.705 1.00 87.56 94 TRP A C 1
ATOM 728 O O . TRP A 1 94 ? -10.113 1.806 -3.560 1.00 87.56 94 TRP A O 1
ATOM 738 N N . TYR A 1 95 ? -10.065 2.974 -5.477 1.00 88.50 95 TYR A N 1
ATOM 739 C CA . TYR A 1 95 ? -9.015 3.887 -5.031 1.00 88.50 95 TYR A CA 1
ATOM 740 C C . TYR A 1 95 ? -9.563 4.839 -3.973 1.00 88.50 95 TYR A C 1
ATOM 742 O O . TYR A 1 95 ? -8.937 5.011 -2.936 1.00 88.50 95 TYR A O 1
ATOM 750 N N . LYS A 1 96 ? -10.793 5.334 -4.157 1.00 88.81 96 LYS A N 1
ATOM 751 C CA . LYS A 1 96 ? -11.513 6.081 -3.116 1.00 88.81 96 LYS A CA 1
ATOM 752 C C . LYS A 1 96 ? -11.688 5.258 -1.841 1.00 88.81 96 LYS A C 1
ATOM 754 O O . LYS A 1 96 ? -11.429 5.762 -0.757 1.00 88.81 96 LYS A O 1
ATOM 759 N N . ALA A 1 97 ? -12.080 3.988 -1.965 1.00 90.88 97 ALA A N 1
ATOM 760 C CA . ALA A 1 97 ? -12.180 3.087 -0.819 1.00 90.88 97 ALA A CA 1
ATOM 761 C C . ALA A 1 97 ? -10.815 2.843 -0.151 1.00 90.88 97 ALA A C 1
ATOM 763 O O . ALA A 1 97 ? -10.736 2.730 1.068 1.00 90.88 97 ALA A O 1
ATOM 764 N N . TYR A 1 98 ? -9.729 2.788 -0.925 1.00 90.69 98 TYR A N 1
ATOM 765 C CA . TYR A 1 98 ? -8.37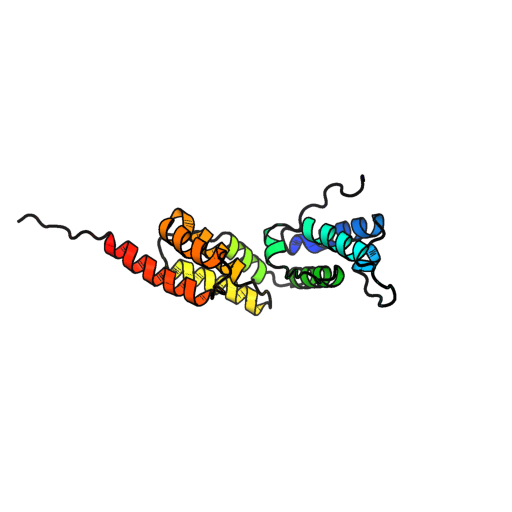5 2.671 -0.390 1.00 90.69 98 TYR A CA 1
ATOM 766 C C . TYR A 1 98 ? -7.906 3.948 0.319 1.00 90.69 98 TYR A C 1
ATOM 768 O O . TYR A 1 98 ? -7.286 3.857 1.375 1.00 90.69 98 TYR A O 1
ATOM 776 N N . GLU A 1 99 ? -8.218 5.128 -0.215 1.00 89.62 99 GLU A N 1
ATOM 777 C CA . GLU A 1 99 ? -7.947 6.413 0.439 1.00 89.62 99 GLU A CA 1
ATOM 778 C C . GLU A 1 99 ? -8.753 6.560 1.733 1.00 89.62 99 GLU A C 1
ATOM 780 O O . GLU A 1 99 ? -8.206 6.962 2.764 1.00 89.62 99 GLU A O 1
ATOM 785 N N . GLU A 1 100 ? -10.031 6.169 1.710 1.00 92.19 100 GLU A N 1
ATOM 786 C CA . GLU A 1 100 ? -10.871 6.093 2.905 1.00 92.19 100 GLU A CA 1
ATOM 787 C C . GLU A 1 100 ? -10.230 5.161 3.932 1.00 92.19 100 GLU A C 1
ATOM 789 O O . GLU A 1 100 ? -9.956 5.590 5.048 1.00 92.19 100 GLU A O 1
ATOM 794 N N . TYR A 1 101 ? -9.879 3.935 3.533 1.00 92.69 101 TYR A N 1
ATOM 795 C CA . TYR A 1 101 ? -9.174 2.985 4.388 1.00 92.69 101 TYR A CA 1
ATOM 796 C C . TYR A 1 101 ? -7.902 3.587 4.987 1.00 92.69 101 TYR A C 1
ATOM 798 O O . TYR A 1 101 ? -7.711 3.527 6.198 1.00 92.69 101 TYR A O 1
ATOM 806 N N . CYS A 1 102 ? -7.065 4.221 4.164 1.00 89.06 102 CYS A N 1
ATOM 807 C CA . CYS A 1 102 ? -5.798 4.799 4.594 1.00 89.06 102 CYS A CA 1
ATOM 808 C C . CYS A 1 102 ? -5.964 5.960 5.587 1.00 89.06 102 CYS A C 1
ATOM 810 O O . CYS A 1 102 ? -5.069 6.178 6.408 1.00 89.06 102 CYS A O 1
ATOM 812 N N . SER A 1 103 ? -7.092 6.670 5.523 1.00 90.56 103 SER A N 1
ATOM 813 C CA . SER A 1 103 ? -7.436 7.808 6.383 1.00 90.56 103 SER A CA 1
ATOM 814 C C . SER A 1 103 ? -8.358 7.456 7.557 1.00 90.56 103 SER A C 1
ATOM 816 O O . SER A 1 103 ? -8.696 8.340 8.349 1.00 90.56 103 SER A O 1
ATOM 818 N N . LEU A 1 104 ? -8.734 6.180 7.719 1.00 92.69 104 LEU A N 1
ATOM 819 C CA . LEU A 1 104 ? -9.564 5.737 8.837 1.00 92.69 104 LEU A CA 1
ATOM 820 C C . LEU A 1 104 ? -8.906 6.062 10.182 1.00 92.69 104 LEU A C 1
ATOM 822 O O . LEU A 1 104 ? -7.768 5.677 10.467 1.00 92.69 104 LEU A O 1
ATOM 826 N N . THR A 1 105 ? -9.693 6.703 11.041 1.00 92.88 105 THR A N 1
ATOM 827 C CA . THR A 1 105 ? -9.387 6.974 12.448 1.00 92.88 105 THR A CA 1
ATOM 828 C C . THR A 1 105 ? -10.492 6.387 13.318 1.00 92.88 105 THR A C 1
ATOM 830 O O . THR A 1 105 ? -11.651 6.323 12.905 1.00 92.88 105 THR A O 1
ATOM 833 N N . TYR A 1 106 ? -10.150 5.920 14.518 1.00 93.62 106 TYR A N 1
ATOM 834 C CA . TYR A 1 106 ? -11.152 5.412 15.452 1.00 93.62 106 TYR A CA 1
ATOM 835 C C . TYR A 1 106 ? -12.048 6.544 15.985 1.00 93.62 106 TYR A C 1
ATOM 837 O O . TYR A 1 106 ? -11.550 7.508 16.562 1.00 93.62 106 TYR A O 1
ATOM 845 N N . GLN A 1 107 ? -13.371 6.402 15.841 1.00 90.31 107 GLN A N 1
ATOM 846 C CA . GLN A 1 107 ? -14.364 7.424 16.224 1.00 90.31 107 GLN A CA 1
ATOM 847 C C . GLN A 1 107 ? -15.207 7.059 17.461 1.00 90.31 107 GLN A C 1
ATOM 849 O O . GLN A 1 107 ? -16.300 7.580 17.654 1.00 90.31 107 GLN A O 1
ATOM 854 N N . GLY A 1 108 ? -14.727 6.158 18.323 1.00 88.25 108 GLY A N 1
ATOM 855 C CA . GLY A 1 108 ? -15.440 5.794 19.557 1.00 88.25 108 GLY A CA 1
ATOM 856 C C . GLY A 1 108 ? -16.394 4.603 19.432 1.00 88.25 108 GLY A C 1
ATOM 857 O O . GLY A 1 108 ? -16.886 4.132 20.456 1.00 88.25 108 GLY A O 1
ATOM 858 N N . ASN A 1 109 ? -16.605 4.076 18.223 1.00 92.25 109 ASN A N 1
ATOM 859 C CA . ASN A 1 109 ? -17.396 2.872 17.976 1.00 92.25 109 ASN A CA 1
ATOM 860 C C . ASN A 1 109 ? -16.554 1.795 17.270 1.00 92.25 109 ASN A C 1
ATOM 862 O O . ASN A 1 109 ? -16.157 1.943 16.109 1.00 92.25 109 ASN A O 1
ATOM 866 N N . ALA A 1 110 ? -16.268 0.703 17.983 1.00 93.69 110 ALA A N 1
ATOM 867 C CA . ALA A 1 110 ? -15.443 -0.390 17.473 1.00 93.69 110 ALA A CA 1
ATOM 868 C C . ALA A 1 110 ? -16.109 -1.177 16.341 1.00 93.69 110 ALA A C 1
ATOM 870 O O . ALA A 1 110 ? -15.433 -1.513 15.370 1.00 93.69 110 ALA A O 1
ATOM 871 N N . GLU A 1 111 ? -17.415 -1.427 16.432 1.00 94.38 111 GLU A N 1
ATOM 872 C CA . GLU A 1 111 ? -18.152 -2.192 15.422 1.00 94.38 111 GLU A CA 1
ATOM 873 C C . GLU A 1 111 ? -18.217 -1.420 14.099 1.00 94.38 111 GLU A C 1
ATOM 875 O O . GLU A 1 111 ? -17.880 -1.968 13.050 1.00 94.38 111 GLU A O 1
ATOM 880 N N . GLU A 1 112 ? -18.536 -0.124 14.152 1.00 94.62 112 GLU A N 1
ATOM 881 C CA . GLU A 1 112 ? -18.548 0.747 12.968 1.00 94.62 112 GLU A CA 1
ATOM 882 C C . GLU A 1 112 ? -17.155 0.894 12.340 1.00 94.62 112 GLU A C 1
ATOM 884 O O . GLU A 1 112 ? -17.019 0.852 11.113 1.00 94.62 112 GLU A O 1
ATOM 889 N N . THR A 1 113 ? -16.105 1.021 13.162 1.00 95.00 113 THR A N 1
ATOM 890 C CA . THR A 1 113 ? -14.716 1.101 12.672 1.00 95.00 113 THR A CA 1
ATOM 891 C C . THR A 1 113 ? -14.336 -0.180 11.925 1.00 95.00 113 THR A C 1
ATOM 893 O O . THR A 1 113 ? -13.862 -0.122 10.789 1.00 95.00 113 THR A O 1
ATOM 896 N N . VAL A 1 114 ? -14.589 -1.350 12.521 1.00 95.50 114 VAL A N 1
ATOM 897 C CA . VAL A 1 114 ? -14.305 -2.653 11.901 1.00 95.50 114 VAL A CA 1
ATOM 898 C C . VAL A 1 114 ? -15.133 -2.862 10.632 1.00 95.50 114 VAL A C 1
ATOM 900 O O . VAL A 1 114 ? -14.603 -3.320 9.617 1.00 95.50 114 VAL A O 1
ATOM 903 N N . GLN A 1 115 ? -16.412 -2.488 10.645 1.00 95.56 115 GLN A N 1
ATOM 904 C CA . GLN A 1 115 ? -17.269 -2.571 9.465 1.00 95.56 115 GLN A CA 1
ATOM 905 C C . GLN A 1 115 ? -16.763 -1.671 8.329 1.00 95.56 115 GLN A C 1
ATOM 907 O O . GLN A 1 115 ? -16.770 -2.091 7.170 1.00 95.56 115 GLN A O 1
ATOM 912 N N . SER A 1 116 ? -16.269 -0.474 8.650 1.00 95.38 116 SER A N 1
ATOM 913 C CA . SER A 1 116 ? -15.675 0.446 7.673 1.00 95.38 116 SER A CA 1
ATOM 914 C C . SER A 1 116 ? -14.409 -0.139 7.046 1.00 95.38 116 SER A C 1
ATOM 916 O O . SER A 1 116 ? -14.279 -0.132 5.821 1.00 95.38 116 SER A O 1
ATOM 918 N N . VAL A 1 117 ? -13.525 -0.744 7.852 1.00 95.12 117 VAL A N 1
ATOM 919 C CA . VAL A 1 117 ? -12.343 -1.472 7.353 1.00 95.12 117 VAL A CA 1
ATOM 920 C C . VAL A 1 117 ? -12.759 -2.593 6.398 1.00 95.12 117 VAL A C 1
ATOM 922 O O . VAL A 1 117 ? -12.284 -2.646 5.262 1.00 95.12 117 VAL A O 1
ATOM 925 N N . ARG A 1 118 ? -13.688 -3.462 6.818 1.00 95.12 118 ARG A N 1
ATOM 926 C CA . ARG A 1 118 ? -14.192 -4.574 5.993 1.00 95.12 118 ARG A CA 1
ATOM 927 C C . ARG A 1 118 ? -14.764 -4.085 4.670 1.00 95.12 118 ARG A C 1
ATOM 929 O O . ARG A 1 118 ? -14.427 -4.641 3.626 1.00 95.12 118 ARG A O 1
ATOM 936 N N . ARG A 1 119 ? -15.591 -3.035 4.707 1.00 95.06 119 ARG A N 1
ATOM 937 C CA . ARG A 1 119 ? -16.196 -2.429 3.517 1.00 95.06 119 ARG A CA 1
ATOM 938 C C . ARG A 1 119 ? -15.127 -1.947 2.545 1.00 95.06 119 ARG A C 1
ATOM 940 O O . ARG A 1 119 ? -15.164 -2.339 1.383 1.00 95.06 119 ARG A O 1
ATOM 947 N N . CYS A 1 120 ? -14.169 -1.147 3.011 1.00 94.19 120 CYS A N 1
ATOM 948 C CA . CYS A 1 120 ? -13.136 -0.596 2.138 1.00 94.19 120 CYS A CA 1
ATOM 949 C C . CYS A 1 120 ? -12.312 -1.706 1.469 1.00 94.19 120 CYS A C 1
ATOM 951 O O . CYS A 1 120 ? -12.134 -1.717 0.252 1.00 94.19 120 CYS A O 1
ATOM 953 N N . LEU A 1 121 ? -11.889 -2.705 2.248 1.00 92.56 121 LEU A N 1
ATOM 954 C CA . LEU A 1 121 ? -11.115 -3.836 1.735 1.00 92.56 121 LEU A CA 1
ATOM 955 C C . LEU A 1 121 ? -11.925 -4.757 0.816 1.00 92.56 121 LEU A C 1
ATOM 957 O O . LEU A 1 121 ? -11.355 -5.383 -0.077 1.00 92.56 121 LEU A O 1
ATOM 961 N N . ALA A 1 122 ? -13.237 -4.877 1.024 1.00 92.06 122 ALA A N 1
ATOM 962 C CA . ALA A 1 122 ? -14.114 -5.615 0.122 1.00 92.06 122 ALA A CA 1
ATOM 963 C C . ALA A 1 122 ? -14.209 -4.924 -1.245 1.00 92.06 122 ALA A C 1
ATOM 965 O O . ALA A 1 122 ? -14.094 -5.601 -2.265 1.00 92.06 122 ALA A O 1
ATOM 966 N N . VAL A 1 123 ? -14.334 -3.590 -1.280 1.00 91.31 123 VAL A N 1
ATOM 967 C CA . VAL A 1 123 ? -14.309 -2.826 -2.540 1.00 91.31 123 VAL A CA 1
ATOM 968 C C . VAL A 1 123 ? -12.978 -3.026 -3.264 1.00 91.31 123 VAL A C 1
ATOM 970 O O . VAL A 1 123 ? -12.987 -3.374 -4.443 1.00 91.31 123 VAL A O 1
ATOM 973 N N . CYS A 1 124 ? -11.840 -2.927 -2.571 1.00 89.50 124 CYS A N 1
ATOM 974 C CA . CYS A 1 124 ? -10.535 -3.234 -3.169 1.00 89.50 124 CYS A CA 1
ATOM 975 C C . CYS A 1 124 ? -10.499 -4.647 -3.783 1.00 89.50 124 CYS A C 1
ATOM 977 O O . CYS A 1 124 ? -10.142 -4.803 -4.952 1.00 89.50 124 CYS A O 1
ATOM 979 N N . ARG A 1 125 ? -10.960 -5.668 -3.046 1.00 88.75 125 ARG A N 1
ATOM 980 C CA . ARG A 1 125 ? -10.988 -7.069 -3.505 1.00 88.75 125 ARG A CA 1
ATOM 981 C C . ARG A 1 125 ? -11.904 -7.310 -4.707 1.00 88.75 125 ARG A C 1
ATOM 983 O O . ARG A 1 125 ? -11.528 -8.068 -5.597 1.00 88.75 125 ARG A O 1
ATOM 990 N N . MET A 1 126 ? -13.069 -6.662 -4.780 1.00 88.56 126 MET A N 1
ATOM 991 C CA . MET A 1 126 ? -13.955 -6.739 -5.959 1.00 88.56 126 MET A CA 1
ATOM 992 C C . MET A 1 126 ? -13.274 -6.208 -7.224 1.00 88.56 126 MET A C 1
ATOM 994 O O . MET A 1 126 ? -13.542 -6.672 -8.331 1.00 88.56 126 MET A O 1
ATOM 998 N N . HIS A 1 127 ? -12.354 -5.263 -7.048 1.00 84.81 127 HIS A N 1
ATOM 999 C CA . HIS A 1 127 ? -11.493 -4.751 -8.098 1.00 84.81 127 HIS A CA 1
ATOM 1000 C C . HIS A 1 127 ? -10.121 -5.431 -8.084 1.00 84.81 127 HIS A C 1
ATOM 1002 O O . HIS A 1 127 ? -9.166 -4.830 -8.551 1.00 84.81 127 HIS A O 1
ATOM 1008 N N . ASP A 1 128 ? -9.997 -6.664 -7.582 1.00 82.88 128 ASP A N 1
ATOM 1009 C CA . ASP A 1 128 ? -8.768 -7.471 -7.641 1.00 82.88 128 ASP A CA 1
ATOM 1010 C C . ASP A 1 128 ? -7.507 -6.689 -7.191 1.00 82.88 128 ASP A C 1
ATOM 1012 O O . ASP A 1 128 ? -6.391 -6.880 -7.672 1.00 82.88 128 ASP A O 1
ATOM 1016 N N . ILE A 1 129 ? -7.719 -5.764 -6.248 1.00 85.44 129 ILE A N 1
ATOM 1017 C CA . ILE A 1 129 ? -6.691 -5.062 -5.494 1.00 85.44 129 ILE A CA 1
ATOM 1018 C C . ILE A 1 129 ? -6.583 -5.781 -4.155 1.00 85.44 129 ILE A C 1
ATOM 1020 O O . ILE A 1 129 ? -7.426 -5.627 -3.266 1.00 85.44 129 ILE A O 1
ATOM 1024 N N . HIS A 1 130 ? -5.542 -6.596 -4.029 1.00 84.25 130 HIS A N 1
ATOM 1025 C CA . HIS A 1 130 ? -5.271 -7.374 -2.825 1.00 84.25 130 HIS A CA 1
ATOM 1026 C C . HIS A 1 130 ? -4.257 -6.634 -1.965 1.00 84.25 130 HIS A C 1
ATOM 1028 O O . HIS A 1 130 ? -3.123 -6.410 -2.383 1.00 84.25 130 HIS A O 1
ATOM 1034 N N . ILE A 1 131 ? -4.674 -6.254 -0.761 1.00 85.69 131 ILE A N 1
ATOM 1035 C CA . ILE A 1 131 ? -3.785 -5.673 0.243 1.00 85.69 131 ILE A CA 1
ATOM 1036 C C . ILE A 1 131 ? -3.229 -6.820 1.077 1.00 85.69 131 ILE A C 1
ATOM 1038 O O . ILE A 1 131 ? -3.994 -7.644 1.577 1.00 85.69 131 ILE A O 1
ATOM 1042 N N . ASP A 1 132 ? -1.906 -6.873 1.216 1.00 85.44 132 ASP A N 1
ATOM 1043 C CA . ASP A 1 132 ? -1.238 -7.873 2.046 1.00 85.44 132 ASP A CA 1
ATOM 1044 C C . ASP A 1 132 ? -1.792 -7.847 3.481 1.00 85.44 132 ASP A C 1
ATOM 1046 O O . ASP A 1 132 ? -1.930 -6.782 4.087 1.00 85.44 132 ASP A O 1
ATOM 1050 N N . GLU A 1 133 ? -2.106 -9.018 4.043 1.00 86.56 133 GLU A N 1
ATOM 1051 C CA . GLU A 1 133 ? -2.749 -9.109 5.361 1.00 86.56 133 GLU A CA 1
ATOM 1052 C C . GLU A 1 133 ? -1.908 -8.478 6.475 1.00 86.56 133 GLU A C 1
ATOM 1054 O O . GLU A 1 133 ? -2.459 -7.871 7.396 1.00 86.56 133 GLU A O 1
ATOM 1059 N N . ARG A 1 134 ? -0.572 -8.557 6.394 1.00 84.31 134 ARG A N 1
ATOM 1060 C CA . ARG A 1 134 ? 0.310 -7.939 7.396 1.00 84.31 134 ARG A CA 1
ATOM 1061 C C . ARG A 1 134 ? 0.217 -6.427 7.318 1.00 84.31 134 ARG A C 1
ATOM 1063 O O . ARG A 1 134 ? 0.171 -5.765 8.355 1.00 84.31 134 ARG A O 1
ATOM 1070 N N . VAL A 1 135 ? 0.182 -5.890 6.100 1.00 84.81 135 VAL A N 1
ATOM 1071 C CA . VAL A 1 135 ? -0.021 -4.458 5.862 1.00 84.81 135 VAL A CA 1
ATOM 1072 C C . VAL A 1 135 ? -1.387 -4.032 6.390 1.00 84.81 135 VAL A C 1
ATOM 1074 O O . VAL A 1 135 ? -1.467 -3.034 7.106 1.00 84.81 135 VAL A O 1
ATOM 1077 N N . ALA A 1 136 ? -2.430 -4.813 6.108 1.00 89.44 136 ALA A N 1
ATOM 1078 C CA . ALA A 1 136 ? -3.785 -4.497 6.532 1.00 89.44 136 ALA A CA 1
ATOM 1079 C C . ALA A 1 136 ? -3.935 -4.496 8.065 1.00 89.44 136 ALA A C 1
ATOM 1081 O O . ALA A 1 136 ? -4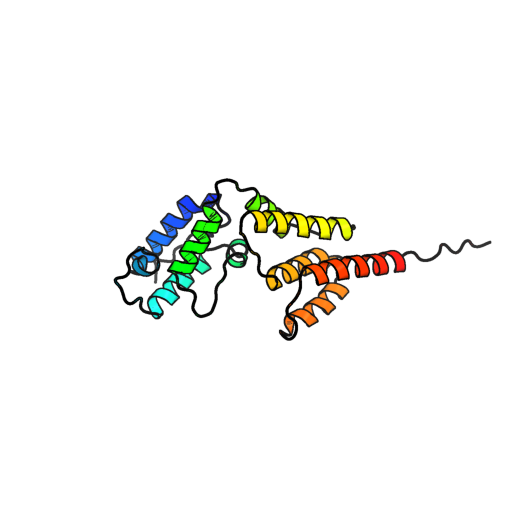.514 -3.574 8.643 1.00 89.44 136 ALA A O 1
ATOM 1082 N N . VAL A 1 137 ? -3.352 -5.488 8.747 1.00 90.31 137 VAL A N 1
ATOM 1083 C CA . VAL A 1 137 ? -3.328 -5.545 10.216 1.00 90.31 137 VAL A CA 1
ATOM 1084 C C . VAL A 1 137 ? -2.508 -4.404 10.803 1.00 90.31 137 VAL A C 1
ATOM 1086 O O . VAL A 1 137 ? -2.949 -3.768 11.758 1.00 90.31 137 VAL A O 1
ATOM 1089 N N . TYR A 1 138 ? -1.335 -4.103 10.243 1.00 88.06 138 TYR A N 1
ATOM 1090 C CA . TYR A 1 138 ? -0.515 -2.991 10.723 1.00 88.06 138 TYR A CA 1
ATOM 1091 C C . TYR A 1 138 ? -1.253 -1.654 10.621 1.00 88.06 138 TYR A C 1
ATOM 1093 O O . TYR A 1 138 ? -1.242 -0.869 11.571 1.00 88.06 138 TYR A O 1
ATOM 1101 N N . HIS A 1 139 ? -1.901 -1.405 9.483 1.00 89.94 139 HIS A N 1
ATOM 1102 C CA . HIS A 1 139 ? -2.655 -0.178 9.257 1.00 89.94 139 HIS A CA 1
ATOM 1103 C C . HIS A 1 139 ? -3.862 -0.081 10.201 1.00 89.94 139 HIS A C 1
ATOM 1105 O O . HIS A 1 139 ? -3.999 0.919 10.901 1.00 89.94 139 HIS A O 1
ATOM 1111 N N . PHE A 1 140 ? -4.633 -1.159 10.367 1.00 93.31 140 PHE A N 1
ATOM 1112 C CA . PHE A 1 140 ? -5.722 -1.190 11.345 1.00 93.31 140 PHE A CA 1
ATOM 1113 C C . PHE A 1 140 ? -5.245 -0.907 12.780 1.00 93.31 140 PHE A C 1
ATOM 1115 O O . PHE A 1 140 ? -5.832 -0.094 13.496 1.00 93.31 140 PHE A O 1
ATOM 1122 N N . LEU A 1 141 ? -4.146 -1.537 13.205 1.00 92.19 141 LEU A N 1
ATOM 1123 C CA . LEU A 1 141 ? -3.568 -1.295 14.526 1.00 92.19 141 LEU A CA 1
ATOM 1124 C C . LEU A 1 141 ? -3.155 0.172 14.704 1.00 92.19 141 LEU A C 1
ATOM 1126 O O . LEU A 1 141 ? -3.304 0.715 15.799 1.00 92.19 141 LEU A O 1
ATOM 1130 N N . LYS A 1 142 ? -2.674 0.826 13.641 1.00 91.56 142 LYS A N 1
ATOM 1131 C CA . LYS A 1 142 ? -2.395 2.266 13.636 1.00 91.56 142 LYS A CA 1
ATOM 1132 C C . LYS A 1 142 ? -3.661 3.109 13.783 1.00 91.56 142 LYS A C 1
ATOM 1134 O O . LYS A 1 142 ? -3.649 4.023 14.601 1.00 91.56 142 LYS A O 1
ATOM 1139 N N . THR A 1 143 ? -4.746 2.774 13.085 1.00 92.75 143 THR A N 1
ATOM 1140 C CA . THR A 1 143 ? -6.048 3.464 13.187 1.00 92.75 143 THR A CA 1
ATOM 1141 C C . THR A 1 143 ? -6.578 3.537 14.622 1.00 92.75 143 THR A C 1
ATOM 1143 O O . THR A 1 143 ? -7.190 4.536 15.002 1.00 92.75 143 THR A O 1
ATOM 1146 N N . VAL A 1 144 ? -6.337 2.502 15.432 1.00 93.88 144 VAL A N 1
ATOM 1147 C CA . VAL A 1 144 ? -6.819 2.424 16.824 1.00 93.88 144 VAL A CA 1
ATOM 1148 C C . VAL A 1 144 ? -5.755 2.789 17.867 1.00 93.88 144 VAL A C 1
ATOM 1150 O O . VAL A 1 144 ? -6.062 2.804 19.059 1.00 93.88 144 VAL A O 1
ATOM 1153 N N . GLN A 1 145 ? -4.515 3.083 17.450 1.00 93.81 145 GLN A N 1
ATOM 1154 C CA . GLN A 1 145 ? -3.358 3.240 18.342 1.00 93.81 145 GLN A CA 1
ATOM 1155 C C . GLN A 1 145 ? -3.591 4.294 19.427 1.00 93.81 145 GLN A C 1
ATOM 1157 O O . GLN A 1 145 ? -3.299 4.040 20.595 1.00 93.81 145 GLN A O 1
ATOM 1162 N N . ASP A 1 146 ? -4.100 5.462 19.045 1.00 92.06 146 ASP A N 1
ATOM 1163 C CA . ASP A 1 146 ? -4.217 6.600 19.961 1.00 92.06 146 ASP A CA 1
ATOM 1164 C C . ASP A 1 146 ? -5.299 6.370 21.022 1.00 92.06 146 ASP A C 1
ATOM 1166 O O . ASP A 1 146 ? -5.170 6.822 22.157 1.00 92.06 146 ASP A O 1
ATOM 1170 N N . SER A 1 147 ? -6.344 5.614 20.672 1.00 92.56 147 SER A N 1
ATOM 1171 C CA . SER A 1 147 ? -7.441 5.276 21.588 1.00 92.56 147 SER A CA 1
ATOM 1172 C C . SER A 1 147 ? -7.163 4.022 22.420 1.00 92.56 147 SER A C 1
ATOM 1174 O O . SER A 1 147 ? -7.621 3.929 23.555 1.00 92.56 147 SER A O 1
ATOM 1176 N N . PHE A 1 148 ? -6.391 3.067 21.890 1.00 92.50 148 PHE A N 1
ATOM 1177 C CA . PHE A 1 148 ? -6.068 1.802 22.558 1.00 92.50 148 PHE A CA 1
ATOM 1178 C C . PHE A 1 148 ? -4.557 1.499 22.513 1.00 92.50 148 PHE A C 1
ATOM 1180 O O . PHE A 1 148 ? -4.132 0.484 21.945 1.00 92.50 148 PHE A O 1
ATOM 1187 N N . PRO A 1 149 ? -3.709 2.322 23.160 1.00 92.25 149 PRO A N 1
ATOM 1188 C CA . PRO A 1 149 ? -2.253 2.184 23.075 1.00 92.25 149 PRO A CA 1
ATOM 1189 C C . PRO A 1 149 ? -1.742 0.859 23.659 1.00 92.25 149 PRO A C 1
ATOM 1191 O O . PRO A 1 149 ? -0.793 0.272 23.136 1.00 92.25 149 PRO A O 1
ATOM 1194 N N . ALA A 1 150 ? -2.392 0.338 24.707 1.00 89.56 150 ALA A N 1
ATOM 1195 C CA . ALA A 1 150 ? -2.050 -0.956 25.302 1.00 89.56 150 ALA A CA 1
ATOM 1196 C C . ALA A 1 150 ? -2.371 -2.136 24.366 1.00 89.56 150 ALA A C 1
ATOM 1198 O O . ALA A 1 150 ? -1.578 -3.075 24.256 1.00 89.56 150 ALA A O 1
ATOM 1199 N N . TYR A 1 151 ? -3.502 -2.072 23.652 1.00 90.19 151 TYR A N 1
ATOM 1200 C CA . TYR A 1 151 ? -3.874 -3.066 22.642 1.00 90.19 151 TYR A CA 1
ATOM 1201 C C . TYR A 1 151 ? -2.875 -3.055 21.480 1.00 90.19 151 TYR A C 1
ATOM 1203 O O . TYR A 1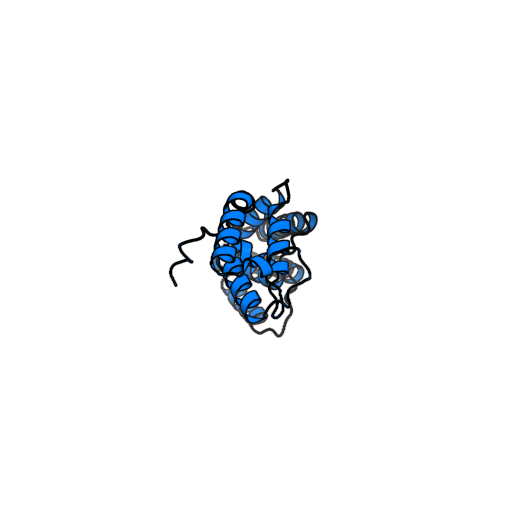 151 ? -2.327 -4.104 21.127 1.00 90.19 151 TYR A O 1
ATOM 1211 N N . TYR A 1 152 ? -2.558 -1.861 20.963 1.00 90.81 152 TYR A N 1
ATOM 1212 C CA . TYR A 1 152 ? -1.536 -1.665 19.934 1.00 90.81 152 TYR A CA 1
ATOM 1213 C C . TYR A 1 152 ? -0.173 -2.226 20.359 1.00 90.81 152 TYR A C 1
ATOM 1215 O O . TYR A 1 152 ? 0.455 -2.953 19.591 1.00 90.81 152 TYR A O 1
ATOM 1223 N N . ALA A 1 153 ? 0.284 -1.950 21.585 1.00 88.69 153 ALA A N 1
ATOM 1224 C CA . ALA A 1 153 ? 1.566 -2.450 22.080 1.00 88.69 153 ALA A CA 1
ATOM 1225 C C . ALA A 1 153 ? 1.603 -3.988 22.141 1.00 88.69 153 ALA A C 1
ATOM 1227 O O . ALA A 1 153 ? 2.558 -4.599 21.653 1.00 88.69 153 ALA A O 1
ATOM 1228 N N . LYS A 1 154 ? 0.545 -4.615 22.679 1.00 88.56 154 LYS A N 1
ATOM 1229 C CA . LYS A 1 154 ? 0.429 -6.077 22.803 1.00 88.56 154 LYS A CA 1
ATOM 1230 C C . LYS A 1 154 ? 0.388 -6.763 21.436 1.00 88.56 154 LYS A C 1
ATOM 1232 O O . LYS A 1 154 ? 1.221 -7.623 21.152 1.00 88.56 154 LYS A O 1
ATOM 1237 N N . LYS A 1 155 ? -0.561 -6.378 20.577 1.00 87.56 155 LYS A N 1
ATOM 1238 C CA . LYS A 1 155 ? -0.734 -6.991 19.249 1.00 87.56 155 LYS A CA 1
ATOM 1239 C C . LYS A 1 155 ? 0.415 -6.636 18.308 1.00 87.56 155 LYS A C 1
ATOM 1241 O O . LYS A 1 155 ? 0.911 -7.493 17.583 1.00 87.56 155 LYS A O 1
ATOM 1246 N N . GLY A 1 156 ? 0.930 -5.412 18.391 1.00 82.19 156 GLY A N 1
ATOM 1247 C CA . GLY A 1 156 ? 2.107 -4.986 17.644 1.00 82.19 156 GLY A CA 1
ATOM 1248 C C . GLY A 1 156 ? 3.372 -5.770 18.003 1.00 82.19 156 GLY A C 1
ATOM 1249 O O . GLY A 1 156 ? 4.219 -5.962 17.136 1.00 82.19 156 GLY A O 1
ATOM 1250 N N . ALA A 1 157 ? 3.543 -6.231 19.248 1.00 82.31 157 ALA A N 1
ATOM 1251 C CA . ALA A 1 157 ? 4.637 -7.142 19.602 1.00 82.31 157 ALA A CA 1
ATOM 1252 C C . ALA A 1 157 ? 4.434 -8.531 18.972 1.00 82.31 157 ALA A C 1
ATOM 1254 O O . ALA A 1 157 ? 5.333 -9.032 18.302 1.00 82.31 157 ALA A O 1
ATOM 1255 N N . GLN A 1 158 ? 3.227 -9.091 19.099 1.00 82.31 158 GLN A N 1
ATOM 1256 C CA . GLN A 1 158 ? 2.867 -10.404 18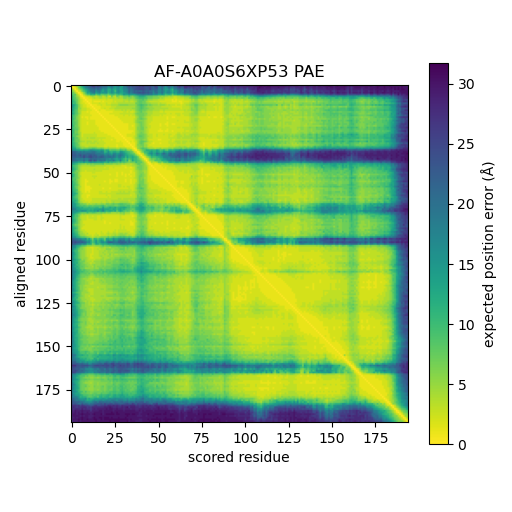.552 1.00 82.31 158 GLN A CA 1
ATOM 1257 C C . GLN A 1 158 ? 3.134 -10.504 17.038 1.00 82.31 158 GLN A C 1
ATOM 1259 O O . GLN A 1 158 ? 3.759 -11.460 16.581 1.00 82.31 158 GLN A O 1
ATOM 1264 N N . TYR A 1 159 ? 2.732 -9.490 16.267 1.00 75.56 159 TYR A N 1
ATOM 1265 C CA . TYR A 1 159 ? 2.855 -9.519 14.805 1.00 75.56 159 TYR A CA 1
ATOM 1266 C C . TYR A 1 159 ? 4.220 -9.067 14.272 1.00 75.56 159 TYR A C 1
ATOM 1268 O O . TYR A 1 159 ? 4.572 -9.383 13.133 1.00 75.56 159 TYR A O 1
ATOM 1276 N N . ARG A 1 160 ? 5.037 -8.378 15.082 1.00 70.81 160 ARG A N 1
ATOM 1277 C CA . ARG A 1 160 ? 6.427 -8.056 14.713 1.00 70.81 160 ARG A CA 1
ATOM 1278 C C . ARG A 1 160 ? 7.356 -9.265 14.804 1.00 70.81 160 ARG A C 1
ATOM 1280 O O . ARG A 1 160 ? 8.291 -9.348 14.011 1.00 70.81 160 ARG A O 1
ATOM 1287 N N . CYS A 1 161 ? 7.088 -10.217 15.697 1.00 61.59 161 CYS A N 1
ATOM 1288 C CA . CYS A 1 161 ? 7.973 -11.360 15.946 1.00 61.59 161 CYS A CA 1
ATOM 1289 C C . CYS A 1 161 ? 8.003 -12.430 14.834 1.00 61.59 161 CYS A C 1
ATOM 1291 O O . CYS A 1 161 ? 8.665 -13.441 15.004 1.00 61.59 161 CYS A O 1
ATOM 1293 N N . ARG A 1 162 ? 7.350 -12.228 13.676 1.00 60.94 162 ARG A N 1
ATOM 1294 C CA . ARG A 1 162 ? 7.302 -13.148 12.507 1.00 60.94 162 ARG A CA 1
ATOM 1295 C C . ARG A 1 162 ? 6.771 -14.572 12.764 1.00 60.94 162 ARG A C 1
ATOM 1297 O O . ARG A 1 162 ? 6.516 -15.269 11.788 1.00 60.94 162 ARG A O 1
ATOM 1304 N N . GLU A 1 163 ? 6.554 -14.976 14.012 1.00 57.41 163 GLU A N 1
ATOM 1305 C CA . GLU A 1 163 ? 6.070 -16.308 14.407 1.00 57.41 163 GLU A CA 1
ATOM 1306 C C . GLU A 1 163 ? 4.588 -16.544 14.091 1.00 57.41 163 GLU A C 1
ATOM 1308 O O . GLU A 1 163 ? 4.166 -17.685 13.935 1.00 57.41 163 GLU A O 1
ATOM 1313 N N . THR A 1 164 ? 3.791 -15.481 13.961 1.00 66.25 164 THR A N 1
ATOM 1314 C CA . THR A 1 164 ? 2.368 -15.585 13.616 1.00 66.25 164 THR A CA 1
ATOM 1315 C C . THR A 1 164 ? 2.090 -14.915 12.279 1.00 66.25 164 THR A C 1
ATOM 1317 O O . THR A 1 164 ? 2.475 -13.767 12.048 1.00 66.25 164 THR A O 1
ATOM 1320 N N . VAL A 1 165 ? 1.424 -15.643 11.379 1.00 63.94 165 VAL A N 1
ATOM 1321 C CA . VAL A 1 165 ? 0.812 -15.050 10.188 1.00 63.94 165 VAL A CA 1
ATOM 1322 C C . VAL A 1 165 ? -0.452 -14.329 10.665 1.00 63.94 165 VAL A C 1
ATOM 1324 O O . VAL A 1 165 ? -1.341 -14.988 11.207 1.00 63.94 165 VAL A O 1
ATOM 1327 N N . PRO A 1 166 ? -0.520 -12.992 10.565 1.00 71.56 166 PRO A N 1
ATOM 1328 C CA . PRO A 1 166 ? -1.686 -12.255 11.025 1.00 71.56 166 PRO A CA 1
ATOM 1329 C C . PRO A 1 166 ? -2.889 -12.565 10.133 1.00 71.56 166 PRO A C 1
ATOM 1331 O O . PRO A 1 166 ? -2.823 -12.346 8.931 1.00 71.56 166 PRO A O 1
ATOM 1334 N N . CYS A 1 167 ? -3.988 -13.024 10.734 1.00 85.88 167 CYS A N 1
ATOM 1335 C CA . CYS A 1 167 ? -5.294 -13.093 10.082 1.00 85.88 167 CYS A CA 1
ATOM 1336 C C . CYS A 1 167 ? -6.046 -11.797 10.384 1.00 85.88 167 CYS A C 1
ATOM 1338 O O . CYS A 1 167 ? -6.336 -11.512 11.550 1.00 85.88 167 CYS A O 1
ATOM 1340 N N . LEU A 1 168 ? -6.348 -11.005 9.351 1.00 90.19 168 LEU A N 1
ATOM 1341 C CA . LEU A 1 168 ? -7.002 -9.712 9.540 1.00 90.19 168 LEU A CA 1
ATOM 1342 C C . LEU A 1 168 ? -8.366 -9.859 10.219 1.00 90.19 168 LEU A C 1
ATOM 1344 O O . LEU A 1 168 ? -8.633 -9.153 11.183 1.00 90.19 168 LEU A O 1
ATOM 1348 N N . GLU A 1 169 ? -9.209 -10.779 9.750 1.00 91.44 169 GLU A N 1
ATOM 1349 C CA . GLU A 1 169 ? -10.561 -10.946 10.299 1.00 91.44 169 GLU A CA 1
ATOM 1350 C C . GLU A 1 169 ? -10.531 -11.319 11.785 1.00 91.44 169 GLU A C 1
ATOM 1352 O O . GLU A 1 169 ? -11.273 -10.737 12.572 1.00 91.44 169 GLU A O 1
ATOM 1357 N N . LEU A 1 170 ? -9.593 -12.183 12.193 1.00 90.56 170 LEU A N 1
ATOM 1358 C CA . LEU A 1 170 ? -9.383 -12.514 13.603 1.00 90.56 170 LEU A CA 1
ATOM 1359 C C . LEU A 1 170 ? -9.022 -11.265 14.422 1.00 90.56 170 LEU A C 1
ATOM 1361 O O . LEU A 1 170 ? -9.581 -11.046 15.490 1.00 90.56 170 LEU A O 1
ATOM 1365 N N . VAL A 1 171 ? -8.100 -10.435 13.923 1.00 91.69 171 VAL A N 1
ATOM 1366 C CA . VAL A 1 171 ? -7.688 -9.197 14.608 1.00 91.69 171 VAL A CA 1
ATOM 1367 C C . VAL A 1 171 ? -8.856 -8.228 14.759 1.00 91.69 171 VAL A C 1
ATOM 1369 O O . VAL A 1 171 ? -9.002 -7.602 15.810 1.00 91.69 171 VAL A O 1
ATOM 1372 N N . LEU A 1 172 ? -9.670 -8.092 13.712 1.00 94.25 172 LEU A N 1
ATOM 1373 C CA . LEU A 1 172 ? -10.838 -7.221 13.716 1.00 94.25 172 LEU A CA 1
ATOM 1374 C C . LEU A 1 172 ? -11.873 -7.686 14.749 1.00 94.25 172 LEU A C 1
ATOM 1376 O O . LEU A 1 172 ? -12.345 -6.866 15.535 1.00 94.25 172 LEU A O 1
ATOM 1380 N N . ASP A 1 173 ? -12.173 -8.985 14.803 1.00 93.00 173 ASP A N 1
ATOM 1381 C CA . ASP A 1 173 ? -13.121 -9.547 15.773 1.00 93.00 173 ASP A CA 1
ATOM 1382 C C . ASP A 1 173 ? -12.595 -9.433 17.214 1.00 93.00 173 ASP A C 1
ATOM 1384 O O . ASP A 1 173 ? -13.289 -8.922 18.095 1.00 93.00 173 ASP A O 1
ATOM 1388 N N . GLU A 1 174 ? -11.324 -9.783 17.444 1.00 92.94 174 GLU A N 1
ATOM 1389 C CA . GLU A 1 174 ? -10.668 -9.623 18.749 1.00 92.94 174 GLU A CA 1
ATOM 1390 C C . GLU A 1 174 ? -10.681 -8.167 19.238 1.00 92.94 174 GLU A C 1
ATOM 1392 O O . GLU A 1 174 ? -10.717 -7.912 20.445 1.00 92.94 174 GLU A O 1
ATOM 1397 N N . PHE A 1 175 ? -10.593 -7.195 18.325 1.00 94.12 175 PHE A N 1
ATOM 1398 C CA . PHE A 1 175 ? -10.668 -5.785 18.687 1.00 94.12 175 PHE A CA 1
ATOM 1399 C C . PHE A 1 175 ? -12.066 -5.386 19.163 1.00 94.12 175 PHE A C 1
ATOM 1401 O O . PHE A 1 175 ? -12.165 -4.664 20.156 1.00 94.12 175 PHE A O 1
ATOM 1408 N N . VAL A 1 176 ? -13.133 -5.857 18.507 1.00 93.94 176 VAL A N 1
ATOM 1409 C CA . VAL A 1 176 ? -14.513 -5.585 18.948 1.00 93.94 176 VAL A CA 1
ATOM 1410 C C . VAL A 1 176 ? -14.722 -6.099 20.371 1.00 93.94 176 VAL A C 1
ATOM 1412 O O . VAL A 1 176 ? -15.204 -5.354 21.228 1.00 93.94 176 VAL A O 1
ATOM 1415 N N . ASP A 1 177 ? -14.291 -7.329 20.648 1.00 92.12 177 ASP A N 1
ATOM 1416 C CA . ASP A 1 177 ? -14.386 -7.925 21.983 1.00 92.12 177 ASP A CA 1
ATOM 1417 C C . ASP A 1 177 ? -13.559 -7.144 23.011 1.00 92.12 177 ASP A C 1
ATOM 1419 O O . ASP A 1 177 ? -14.034 -6.832 24.107 1.00 92.12 177 ASP A O 1
ATOM 1423 N N . HIS A 1 178 ? -12.332 -6.757 22.648 1.00 91.25 178 HIS A N 1
ATOM 1424 C CA . HIS A 1 178 ? -11.476 -5.952 23.513 1.00 91.25 178 HIS A CA 1
ATOM 1425 C C . HIS A 1 178 ? -12.101 -4.592 23.846 1.00 91.25 178 HIS A C 1
ATOM 1427 O O . HIS A 1 178 ? -12.102 -4.180 25.008 1.00 91.25 178 HIS A O 1
ATOM 1433 N N . ALA A 1 179 ? -12.644 -3.900 22.844 1.00 90.25 179 ALA A N 1
ATOM 1434 C CA . ALA A 1 179 ? -13.264 -2.596 23.013 1.00 90.25 179 ALA A CA 1
ATOM 1435 C C . ALA A 1 179 ? -14.523 -2.676 23.886 1.00 90.25 179 ALA A C 1
ATOM 1437 O O . ALA A 1 179 ? -14.702 -1.815 24.748 1.00 90.25 179 ALA A O 1
ATOM 1438 N N . LYS A 1 180 ? -15.346 -3.726 23.740 1.00 87.88 180 LYS A N 1
ATOM 1439 C CA . LYS A 1 180 ? -16.510 -3.976 24.611 1.00 87.88 180 LYS A CA 1
ATOM 1440 C C . LYS A 1 180 ? -16.094 -4.079 26.076 1.00 87.88 180 LYS A C 1
ATOM 1442 O O . LYS A 1 180 ? -16.577 -3.307 26.901 1.00 87.88 180 LYS A O 1
ATOM 1447 N N . VAL A 1 181 ? -15.120 -4.938 26.384 1.00 85.50 181 VAL A N 1
ATOM 1448 C CA . VAL A 1 181 ? -14.619 -5.118 27.759 1.00 85.50 181 VAL A CA 1
ATOM 1449 C C . VAL A 1 181 ? -14.001 -3.829 28.306 1.00 85.50 181 VAL A C 1
ATOM 1451 O O . VAL A 1 181 ? -14.237 -3.469 29.460 1.00 85.50 181 VAL A O 1
ATOM 1454 N N . HIS A 1 182 ? -13.222 -3.111 27.493 1.00 81.38 182 HIS A N 1
ATOM 1455 C CA . HIS A 1 182 ? -12.572 -1.871 27.915 1.00 81.38 182 HIS A CA 1
ATOM 1456 C C . HIS A 1 182 ? -13.592 -0.765 28.229 1.00 81.38 182 HIS A C 1
ATOM 1458 O O . HIS A 1 182 ? -13.508 -0.119 29.272 1.00 81.38 182 HIS A O 1
ATOM 1464 N N . LEU A 1 183 ? -14.594 -0.577 27.367 1.00 73.06 183 LEU A N 1
ATOM 1465 C CA . LEU A 1 183 ? -15.622 0.453 27.534 1.00 73.06 183 LEU A CA 1
ATOM 1466 C C . LEU A 1 183 ? -16.627 0.108 28.647 1.00 73.06 183 LEU A C 1
ATOM 1468 O O . LEU A 1 183 ? -17.108 1.006 29.342 1.00 73.06 183 LEU A O 1
ATOM 1472 N N . GLU A 1 184 ? -16.919 -1.175 28.871 1.00 67.62 184 GLU A N 1
ATOM 1473 C CA . GLU A 1 184 ? -17.763 -1.628 29.983 1.00 67.62 184 GLU A CA 1
ATOM 1474 C C . GLU A 1 184 ? -17.034 -1.574 31.332 1.00 67.62 184 GLU A C 1
ATOM 1476 O O . GLU A 1 184 ? -17.628 -1.154 32.325 1.00 67.62 184 GLU A O 1
ATOM 1481 N N . GLY A 1 185 ? -15.733 -1.882 31.370 1.00 58.03 185 GLY A N 1
ATOM 1482 C CA . GLY A 1 185 ? -14.902 -1.786 32.577 1.00 58.03 185 GLY A CA 1
ATOM 1483 C C . GLY A 1 185 ? -14.766 -0.363 33.140 1.00 58.03 185 GLY A C 1
ATOM 1484 O O . GLY A 1 185 ? -14.499 -0.188 34.330 1.00 58.03 185 GLY A O 1
ATOM 1485 N N . HIS A 1 186 ? -15.013 0.664 32.321 1.00 52.53 186 HIS A N 1
ATOM 1486 C CA . HIS A 1 186 ? -15.036 2.065 32.747 1.00 52.53 186 HIS A CA 1
ATOM 1487 C C . HIS A 1 186 ? -16.410 2.560 33.235 1.00 52.53 186 HIS A C 1
ATOM 1489 O O . HIS A 1 186 ? -16.493 3.653 33.807 1.00 52.53 186 HIS A O 1
ATOM 1495 N N . LYS A 1 187 ? -17.483 1.761 33.128 1.00 48.19 187 LYS A N 1
ATOM 1496 C CA . LYS A 1 187 ? -18.756 2.040 33.814 1.00 48.19 187 LYS A CA 1
ATOM 1497 C C . LYS A 1 187 ? -18.639 1.642 35.291 1.00 48.19 187 LYS A C 1
ATOM 1499 O O . LYS A 1 187 ? -19.155 0.611 35.713 1.00 48.19 187 LYS A O 1
ATOM 1504 N N . LYS A 1 188 ? -17.973 2.465 36.115 1.00 44.62 188 LYS A N 1
ATOM 1505 C CA . LYS A 1 188 ? -18.075 2.323 37.581 1.00 44.62 188 LYS A CA 1
ATOM 1506 C C . LYS A 1 188 ? -19.558 2.374 37.989 1.00 44.62 188 LYS A C 1
ATOM 1508 O O . LYS A 1 188 ? -20.282 3.244 37.494 1.00 44.62 188 LYS A O 1
ATOM 1513 N N . PRO A 1 189 ? -20.021 1.505 38.905 1.00 45.09 189 PRO A N 1
ATOM 1514 C CA . PRO A 1 189 ? -21.376 1.597 39.421 1.00 45.09 189 PRO A CA 1
ATOM 1515 C C . PRO A 1 189 ? -21.553 2.963 40.087 1.00 45.09 189 PRO A C 1
ATOM 1517 O O . PRO A 1 189 ? -20.753 3.364 40.934 1.00 45.09 189 PRO A O 1
ATOM 1520 N N . ARG A 1 190 ? -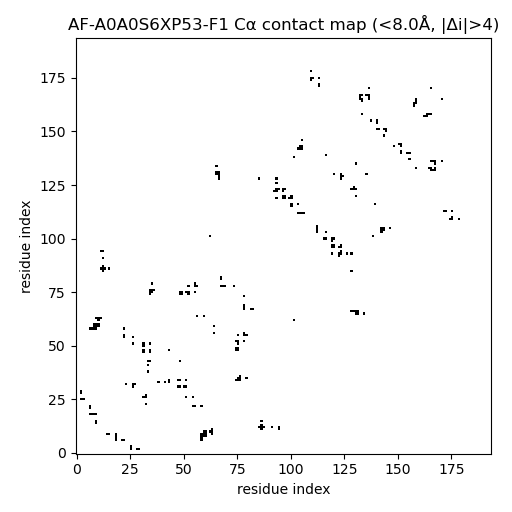22.609 3.690 39.701 1.00 46.28 190 ARG A N 1
ATOM 1521 C CA . ARG A 1 190 ? -23.125 4.810 40.493 1.00 46.28 190 ARG A CA 1
ATOM 1522 C C . ARG A 1 190 ? -23.522 4.235 41.849 1.00 46.28 190 ARG A C 1
ATOM 1524 O O . ARG A 1 190 ? -24.611 3.685 41.990 1.00 46.28 190 ARG A O 1
ATOM 1531 N N . ILE A 1 191 ? -22.632 4.342 42.830 1.00 49.31 191 ILE A N 1
ATOM 1532 C CA . ILE A 1 191 ? -22.987 4.151 44.231 1.00 49.31 191 ILE A CA 1
ATOM 1533 C C . ILE A 1 191 ? -23.997 5.259 44.534 1.00 49.31 191 ILE A C 1
ATOM 1535 O O . ILE A 1 191 ? -23.638 6.432 44.624 1.00 49.31 191 ILE A O 1
ATOM 1539 N N . LYS A 1 192 ? -25.283 4.903 44.601 1.00 46.06 192 LYS A N 1
ATOM 1540 C CA . LYS A 1 192 ? -26.282 5.750 45.245 1.00 46.06 192 LYS A CA 1
ATOM 1541 C C . LYS A 1 192 ? -25.975 5.682 46.737 1.00 46.06 192 LYS A C 1
ATOM 1543 O O . LYS A 1 192 ? -26.159 4.629 47.339 1.00 46.06 192 LYS A O 1
ATOM 1548 N N . ALA A 1 193 ? -25.455 6.770 47.297 1.00 49.88 193 ALA A N 1
ATOM 1549 C CA . ALA A 1 193 ? -25.490 6.960 48.738 1.00 49.88 193 ALA A CA 1
ATOM 1550 C C . ALA A 1 193 ? -26.969 7.069 49.139 1.00 49.88 193 ALA A C 1
ATOM 1552 O O . ALA A 1 193 ? -27.689 7.908 48.591 1.00 49.88 193 ALA A O 1
ATOM 1553 N N . ALA A 1 194 ? -27.406 6.133 49.979 1.00 49.59 194 ALA A N 1
ATOM 1554 C CA . ALA A 1 194 ? -28.668 6.189 50.704 1.00 49.59 194 ALA A CA 1
ATOM 1555 C C . ALA A 1 194 ? -28.480 7.016 51.979 1.00 49.59 194 ALA A C 1
ATOM 1557 O O . ALA A 1 194 ? -27.347 6.987 52.517 1.00 49.59 194 ALA A O 1
#

pLDDT: mean 82.63, std 14.24, range [33.94, 95.56]

Secondary structure (DSSP, 8-state):
---------B-SGGGHHHHHHHHHHHHHHTT-GGGGSS-S-S---HHHHHHHHHHHHHTB-HHHHTTS---TT--HHHHHHHHHHHHT-S-THHHHHHHHHHH----S-HHHHHHHHHHHHHHHHHTT-PPPHHHHHHHHHHHTTTT-HHHHHHHHHHHHTSSS---HHHHHHHHHHHHHHHHHHT--------

Sequence (194 aa):
MAGLLAIEKLKGPDDWPKWSQLVQRALLVEGLGHCIARSPTVDDSALDDAKALLIIHSACSPDIQRLLTVREHTAARSLWKQLRTICDRKALDWYKAYEEYCSLTYQGNAEETVQSVRRCLAVCRMHDIHIDERVAVYHFLKTVQDSFPAYYAKKGAQYRCRETVPCLELVLDEFVDHAKVHLEGHKKPRIKAA

Solvent-accessible surface area (backbone atoms only — not comparable to full-atom values): 11284 Å² total; per-residue (Å²): 143,82,76,87,71,74,70,70,56,38,72,52,48,88,44,38,74,65,45,52,52,52,51,50,50,48,30,45,77,72,69,35,44,67,48,61,49,89,73,91,83,66,88,73,49,70,67,53,29,52,51,41,33,50,54,57,58,67,33,34,27,74,73,46,48,61,61,53,89,81,54,102,82,58,47,24,36,56,55,53,49,50,52,48,62,69,38,66,51,92,67,58,63,34,55,53,26,46,52,49,53,75,64,49,64,68,81,89,47,55,65,62,48,45,51,50,50,52,50,23,54,48,44,20,45,78,66,76,43,69,67,51,43,64,60,51,43,53,50,52,41,57,33,38,24,88,85,36,51,69,58,31,54,56,52,52,52,55,56,67,66,69,83,47,85,62,55,46,69,60,54,48,51,53,45,38,56,48,48,50,54,57,60,54,71,68,61,69,77,82,76,74,84,127

Foldseek 3Di:
DPLLPDQAACAALVCCVVSVVSLCVSCVVVVLNVQQDPDPPDPPDPVSQVVLLCSLLVSHDPLVNQLFDDDPPQGSNNRVVSVCLRNVPPDCPLVVLSVQLQPAADDLALVVSLVSLVVSQVSCVVSVRDGQLLNSLLSSLVRCCVVCVVLSVVVVVVSVVVPDDDDNVVSSVVRNVVSVCVVVVPPDDPPDDD

Radius of gyration: 21.65 Å; Cα contacts (8 Å, |Δi|>4): 164; chains: 1; bounding box: 53×31×78 Å